Protein 6ZYL (pdb70)

Organism: NCBI:txid1428626

Solvent-accessible surface area: 11464 Å² total; per-residue (Å²): 129,49,38,114,100,0,68,88,29,0,10,2,32,68,14,117,13,17,78,115,74,77,0,127,96,0,30,48,51,0,65,76,9,43,155,36,2,80,91,111,21,64,50,8,36,180,42,13,35,76,8,0,0,0,3,0,0,40,4,0,14,108,2,0,31,40,83,35,0,10,80,14,0,23,64,15,18,24,103,54,0,0,0,3,2,0,24,10,74,58,25,78,39,155,22,72,68,56,67,26,24,44,4,20,7,47,82,20,10,10,82,15,16,72,106,44,0,0,15,0,5,0,0,2,19,72,5,56,135,32,11,2,8,8,58,0,9,135,23,25,11,120,157,9,44,46,98,58,98,60,134,104,2,68,80,150,35,92,92,102,56,22,30,49,0,77,6,73,16,0,33,0,0,1,1,4,1,0,0,0,14,0,9,13,43,2,117,40,103,82,16,5,23,0,0,1,0,1,0,0,6,24,179,1,42,25,82,62,54,108,3,1,0,5,58,23,72,40,130,70,30,43,67,4,82,92,24,147,118,14,158,58,76,60,44,108,49,7,23,79,42,3,90,55,1,6,71,44,3,30,134,7,36,93,106,25,39,125,117,211

Radius of gyration: 17.19 Å; Cα contacts (8 Å, |Δi|>4): 603; chains: 1; bounding box: 42×40×43 Å

Structure (mmCIF, N/CA/C/O backbone):
data_6ZYL
#
_entry.id   6ZYL
#
_cell.length_a   80.517
_cell.length_b   80.517
_cell.length_c   130.144
_cell.angle_alpha   90.00
_cell.angle_beta   90.00
_cell.angle_gamma   90.00
#
_symmetry.space_group_name_H-M   'P 41 21 2'
#
loop_
_entity.id
_entity.type
_entity.pdbx_description
1 polymer 'Uncharacterized protein'
2 non-polymer 'L(+)-TARTARIC ACID'
3 water water
#
loop_
_atom_site.group_PDB
_atom_site.id
_atom_site.type_symbol
_atom_site.label_atom_id
_atom_site.label_alt_id
_atom_site.label_comp_id
_atom_site.label_asym_id
_atom_site.label_entity_id
_atom_site.label_seq_id
_atom_site.pdbx_PDB_ins_code
_atom_site.Cartn_x
_atom_site.Cartn_y
_atom_site.Cartn_z
_atom_site.occupancy
_atom_site.B_iso_or_equiv
_atom_site.auth_seq_id
_atom_site.auth_comp_id
_atom_site.auth_asym_id
_atom_site.auth_atom_id
_atom_site.pdbx_PDB_model_num
ATOM 1 N N . ASP A 1 27 ? 25.540 39.407 0.737 1.00 54.00 7 ASP A N 1
ATOM 2 C CA . ASP A 1 27 ? 24.156 39.620 0.327 1.00 61.21 7 ASP A CA 1
ATOM 3 C C . ASP A 1 27 ? 23.214 39.460 1.520 1.00 44.64 7 ASP A C 1
ATOM 4 O O . ASP A 1 27 ? 22.057 39.871 1.468 1.00 42.33 7 ASP A O 1
ATOM 9 N N . LEU A 1 28 ? 23.717 38.861 2.601 1.00 42.10 8 LEU A N 1
ATOM 10 C CA . LEU A 1 28 ? 22.922 38.759 3.820 1.00 42.05 8 LEU A CA 1
ATOM 11 C C . LEU A 1 28 ? 22.531 40.142 4.327 1.00 37.79 8 LEU A C 1
ATOM 12 O O . LEU A 1 28 ? 21.363 40.395 4.647 1.00 34.14 8 LEU A O 1
ATOM 17 N N . ALA A 1 29 ? 23.501 41.056 4.403 1.00 35.95 9 ALA A N 1
ATOM 18 C CA . ALA A 1 29 ? 23.198 42.418 4.830 1.00 34.67 9 ALA A CA 1
ATOM 19 C C . ALA A 1 29 ? 22.243 43.098 3.857 1.00 32.48 9 ALA A C 1
ATOM 20 O O . ALA A 1 29 ? 21.354 43.852 4.272 1.00 31.67 9 ALA A O 1
ATOM 22 N N . GLU A 1 30 ? 22.406 42.841 2.557 1.00 36.99 10 GLU A N 1
ATOM 23 C CA . GLU A 1 30 ? 21.534 43.465 1.566 1.00 39.65 10 GLU A CA 1
ATOM 24 C C . GLU A 1 30 ? 20.094 42.997 1.736 1.00 33.35 10 GLU A C 1
ATOM 25 O O . GLU A 1 30 ? 19.156 43.803 1.691 1.00 29.88 10 GLU A O 1
ATOM 31 N N . ARG A 1 31 ? 19.897 41.691 1.926 1.00 35.92 11 ARG A N 1
ATOM 32 C CA . ARG A 1 31 ? 18.552 41.176 2.161 1.00 31.23 11 ARG A CA 1
ATOM 33 C C . ARG A 1 31 ? 17.967 41.756 3.443 1.00 30.34 11 ARG A C 1
ATOM 34 O O . ARG A 1 31 ? 16.806 42.181 3.477 1.00 32.85 11 ARG A O 1
ATOM 42 N N . PHE A 1 32 ? 18.767 41.783 4.512 1.00 31.17 12 PHE A N 1
ATOM 43 C CA . PHE A 1 32 ? 18.294 42.308 5.789 1.00 29.52 12 PHE A CA 1
ATOM 44 C C . PHE A 1 32 ? 17.840 43.756 5.652 1.00 28.34 12 PHE A C 1
ATOM 45 O O . PHE A 1 32 ? 16.769 44.133 6.140 1.00 28.34 12 PHE A O 1
ATOM 53 N N . ARG A 1 33 ? 18.642 44.585 4.980 1.00 30.99 13 ARG A N 1
ATOM 54 C CA . ARG A 1 33 ? 18.305 46.001 4.878 1.00 32.18 13 ARG A CA 1
ATOM 55 C C . ARG A 1 33 ? 17.132 46.236 3.934 1.00 31.72 13 ARG A C 1
ATOM 56 O O . ARG A 1 33 ? 16.340 47.160 4.151 1.00 32.43 13 ARG A O 1
ATOM 64 N N . THR A 1 34 ? 16.996 45.413 2.893 1.00 32.57 14 THR A N 1
ATOM 65 C CA . THR A 1 34 ? 15.875 45.570 1.972 1.00 33.52 14 THR A CA 1
ATOM 66 C C . THR A 1 34 ? 14.578 45.078 2.601 1.00 32.24 14 THR A C 1
ATOM 67 O O . THR A 1 34 ? 13.586 45.814 2.666 1.00 31.65 14 THR A O 1
ATOM 71 N N . ASP A 1 35 ? 14.570 43.833 3.077 1.00 31.41 15 ASP A N 1
ATOM 72 C CA . ASP A 1 35 ? 13.349 43.236 3.601 1.00 28.04 15 ASP A CA 1
ATOM 73 C C . ASP A 1 35 ? 13.087 43.598 5.055 1.00 26.45 15 ASP A C 1
ATOM 74 O O . ASP A 1 35 ? 11.930 43.555 5.490 1.00 25.69 15 ASP A O 1
ATOM 79 N N . GLY A 1 36 ? 14.121 43.961 5.808 1.00 26.19 16 GLY A N 1
ATOM 80 C CA . GLY A 1 36 ? 13.991 44.129 7.238 1.00 25.45 16 GLY A CA 1
ATOM 81 C C . GLY A 1 36 ? 14.146 42.851 8.027 1.00 26.18 16 GLY A C 1
ATOM 82 O O . GLY A 1 36 ? 13.978 42.872 9.253 1.00 21.03 16 GLY A O 1
ATOM 83 N N . PHE A 1 37 ? 14.451 41.743 7.360 1.00 23.95 17 PHE A N 1
ATOM 84 C CA . PHE A 1 37 ? 14.675 40.459 8.005 1.00 24.59 17 PHE A CA 1
ATOM 85 C C . PHE A 1 37 ? 15.532 39.625 7.067 1.00 25.44 17 PHE A C 1
ATOM 86 O O . PHE A 1 37 ? 15.736 39.976 5.903 1.00 25.68 17 PHE A O 1
ATOM 94 N N . VAL A 1 38 ? 16.021 38.503 7.583 1.00 23.67 18 VAL A N 1
ATOM 95 C CA . VAL A 1 38 ? 16.771 37.552 6.772 1.00 25.53 18 VAL A CA 1
ATOM 96 C C . VAL A 1 38 ? 16.700 36.196 7.469 1.00 29.13 18 VAL A C 1
ATOM 97 O O . VAL A 1 38 ? 17.022 36.079 8.657 1.00 24.11 18 VAL A O 1
ATOM 101 N N . PHE A 1 39 ? 16.231 35.175 6.755 1.00 23.85 19 PHE A N 1
ATOM 102 C CA . PHE A 1 39 ? 16.072 33.842 7.322 1.00 26.03 19 PHE A CA 1
ATOM 103 C C . PHE A 1 39 ? 15.890 32.850 6.182 1.00 26.52 19 PHE A C 1
ATOM 104 O O . PHE A 1 39 ? 15.450 33.228 5.090 1.00 24.99 19 PHE A O 1
ATOM 112 N N . PRO A 1 40 ? 16.233 31.571 6.399 1.00 25.95 20 PRO A N 1
ATOM 113 C CA . PRO A 1 40 ? 16.905 31.084 7.614 1.00 25.45 20 PRO A CA 1
ATOM 114 C C . PRO A 1 40 ? 18.395 31.406 7.578 1.00 24.37 20 PRO A C 1
ATOM 115 O O . PRO A 1 40 ? 18.951 31.510 6.492 1.00 26.54 20 PRO A O 1
ATOM 119 N N . VAL A 1 41 ? 19.028 31.603 8.732 1.00 26.09 21 VAL A N 1
ATOM 120 C CA . VAL A 1 41 ? 20.483 31.567 8.825 1.00 29.77 21 VAL A CA 1
ATOM 121 C C . VAL A 1 41 ? 20.836 30.425 9.772 1.00 28.17 21 VAL A C 1
ATOM 122 O O . VAL A 1 41 ? 20.183 30.234 10.805 1.00 26.17 21 VAL A O 1
ATOM 126 N N . ASN A 1 42 ? 21.839 29.639 9.397 1.00 27.70 22 ASN A N 1
ATOM 127 C CA . ASN A 1 42 ? 22.183 28.463 10.180 1.00 28.99 22 ASN A CA 1
ATOM 128 C C . ASN A 1 42 ? 22.844 28.873 11.489 1.00 27.04 22 ASN A C 1
ATOM 129 O O . ASN A 1 42 ? 23.633 29.821 11.538 1.00 29.61 22 ASN A O 1
ATOM 134 N N . ALA A 1 43 ? 22.496 28.162 12.559 1.00 25.50 23 ALA A N 1
ATOM 135 C CA . ALA A 1 43 ? 23.067 28.417 13.875 1.00 27.11 23 ALA A CA 1
ATOM 136 C C . ALA A 1 43 ? 23.327 27.096 14.588 1.00 26.10 23 ALA A C 1
ATOM 137 O O . ALA A 1 43 ? 24.465 26.618 14.635 1.00 30.16 23 ALA A O 1
ATOM 139 N N . LEU A 1 44 ? 22.277 26.494 15.133 1.00 27.02 24 LEU A N 1
ATOM 140 C CA . LEU A 1 44 ? 22.383 25.228 15.838 1.00 23.62 24 LEU A CA 1
ATOM 141 C C . LEU A 1 44 ? 21.968 24.077 14.930 1.00 25.16 24 LEU A C 1
ATOM 142 O O . LEU A 1 44 ? 21.117 24.229 14.050 1.00 23.47 24 LEU A O 1
ATOM 147 N N . THR A 1 45 ? 22.590 22.921 15.148 1.00 25.34 25 THR A N 1
ATOM 148 C CA . THR A 1 45 ? 22.131 21.698 14.511 1.00 25.56 25 THR A CA 1
ATOM 149 C C . THR A 1 45 ? 20.814 21.253 15.144 1.00 24.82 25 THR A C 1
ATOM 150 O O . THR A 1 45 ? 20.404 21.744 16.200 1.00 23.18 25 THR A O 1
ATOM 154 N N . HIS A 1 46 ? 20.142 20.305 14.487 1.00 22.92 26 HIS A N 1
ATOM 155 C CA . HIS A 1 46 ? 18.931 19.739 15.074 1.00 26.44 26 HIS A CA 1
ATOM 156 C C . HIS A 1 46 ? 19.218 19.161 16.454 1.00 24.43 26 HIS A C 1
ATOM 157 O O . HIS A 1 46 ? 18.420 19.323 17.385 1.00 23.60 26 HIS A O 1
ATOM 164 N N . ALA A 1 47 ? 20.363 18.488 16.605 1.00 23.82 27 ALA A N 1
ATOM 165 C CA . ALA A 1 4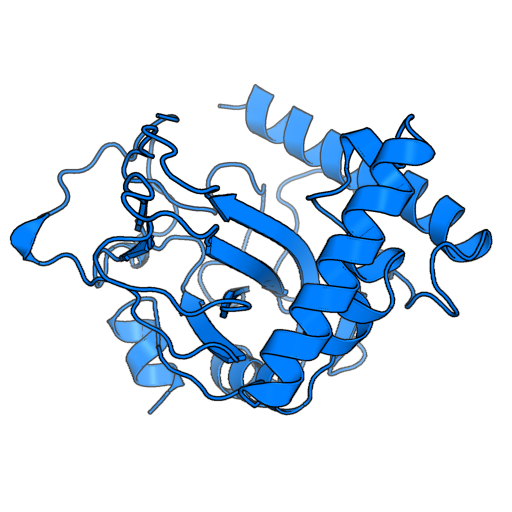7 ? 20.703 17.874 17.884 1.00 26.18 27 ALA A CA 1
ATOM 166 C C . ALA A 1 47 ? 21.006 18.929 18.939 1.00 25.03 27 ALA A C 1
ATOM 167 O O . ALA A 1 47 ? 20.609 18.784 20.100 1.00 22.29 27 ALA A O 1
ATOM 169 N N . GLU A 1 48 ? 21.713 19.995 18.557 1.00 24.70 28 GLU A N 1
ATOM 170 C CA . GLU A 1 48 ? 21.961 21.086 19.493 1.00 25.32 28 GLU A CA 1
ATOM 171 C C . GLU A 1 48 ? 20.660 21.782 19.872 1.00 22.83 28 GLU A C 1
ATOM 172 O O . GLU A 1 48 ? 20.465 22.166 21.032 1.00 25.48 28 GLU A O 1
ATOM 178 N N . ALA A 1 49 ? 19.755 21.948 18.907 1.00 22.83 29 ALA A N 1
ATOM 179 C CA . ALA A 1 49 ? 18.466 22.562 19.206 1.00 22.93 29 ALA A CA 1
ATOM 180 C C . ALA A 1 49 ? 17.680 21.727 20.208 1.00 24.13 29 ALA A C 1
ATOM 181 O O . ALA A 1 49 ? 17.103 22.268 21.158 1.00 20.27 29 ALA A O 1
ATOM 183 N N . GLU A 1 50 ? 17.646 20.405 20.012 1.00 24.27 30 GLU A N 1
ATOM 184 C CA . GLU A 1 50 ? 16.922 19.543 20.939 1.00 24.65 30 GLU A CA 1
ATOM 185 C C . GLU A 1 50 ? 17.576 19.544 22.315 1.00 23.37 30 GLU A C 1
ATOM 186 O O . GLU A 1 50 ? 16.882 19.573 23.338 1.00 24.63 30 GLU A O 1
ATOM 192 N N . GLN A 1 51 ? 18.910 19.507 22.363 1.00 23.52 31 GLN A N 1
ATOM 193 C CA . GLN A 1 51 ? 19.603 19.545 23.647 1.00 27.24 31 GLN A CA 1
ATOM 194 C C . GLN A 1 51 ? 19.357 20.874 24.352 1.00 29.03 31 GLN A C 1
ATOM 195 O O . GLN A 1 51 ? 19.056 20.910 25.551 1.00 26.00 31 GLN A O 1
ATOM 201 N N . ALA A 1 52 ? 19.470 21.981 23.615 1.00 23.82 32 ALA A N 1
ATOM 202 C CA . ALA A 1 52 ? 19.173 23.286 24.195 1.00 23.96 32 ALA A CA 1
ATOM 203 C C . ALA A 1 52 ? 17.738 23.347 24.704 1.00 25.01 32 ALA A C 1
ATOM 204 O O . ALA A 1 52 ? 17.475 23.897 25.780 1.00 25.17 32 ALA A O 1
ATOM 206 N N . LEU A 1 53 ? 16.794 22.789 23.944 1.00 23.52 33 LEU A N 1
ATOM 207 C CA . LEU A 1 53 ? 15.405 22.785 24.390 1.00 24.89 33 LEU A CA 1
ATOM 208 C C . LEU A 1 53 ? 15.252 22.013 25.693 1.00 26.56 33 LEU A C 1
ATOM 209 O O . LEU A 1 53 ? 14.520 22.439 26.594 1.00 23.77 33 LEU A O 1
ATOM 214 N N . ALA A 1 54 ? 15.934 20.871 25.812 1.00 26.81 34 ALA A N 1
ATOM 215 C CA . ALA A 1 54 ? 15.877 20.104 27.052 1.00 27.47 34 ALA A CA 1
ATOM 216 C C . ALA A 1 54 ? 16.442 20.907 28.218 1.00 24.52 34 ALA A C 1
ATOM 217 O O . ALA A 1 54 ? 15.869 20.914 29.314 1.00 26.16 34 ALA A O 1
ATOM 219 N N . GLU A 1 55 ? 17.567 21.589 28.000 1.00 26.04 35 GLU A N 1
ATOM 220 C CA . GLU A 1 55 ? 18.153 22.408 29.056 1.00 28.88 35 GLU A CA 1
ATOM 221 C C . GLU A 1 55 ? 17.259 23.596 29.389 1.00 27.09 35 GLU A C 1
ATOM 222 O O . GLU A 1 55 ? 17.154 23.993 30.555 1.00 25.72 35 GLU A O 1
ATOM 228 N N . CYS A 1 56 ? 16.575 24.138 28.411 1.00 23.31 36 CYS A N 1
ATOM 229 C CA . CYS A 1 56 ? 15.671 25.223 28.652 1.00 24.83 36 CYS A CA 1
ATOM 230 C C . CYS A 1 56 ? 14.508 24.787 29.521 1.00 26.03 36 CYS A C 1
ATOM 231 O O . CYS A 1 56 ? 14.128 25.455 30.400 1.00 25.03 36 CYS A O 1
ATOM 234 N N . GLN A 1 57 ? 13.972 23.633 29.227 1.00 26.76 37 GLN A N 1
ATOM 235 C CA . GLN A 1 57 ? 12.872 23.065 29.978 1.00 32.14 37 GLN A CA 1
ATOM 236 C C . GLN A 1 57 ? 13.287 22.728 31.421 1.00 26.74 37 GLN A C 1
ATOM 237 O O . GLN A 1 57 ? 12.566 22.942 32.321 1.00 28.00 37 GLN A O 1
ATOM 243 N N . THR A 1 58 ? 14.485 22.243 31.586 1.00 26.86 38 THR A N 1
ATOM 244 C CA . THR A 1 58 ? 15.029 21.983 32.880 1.00 31.00 38 THR A CA 1
ATOM 245 C C . THR A 1 58 ? 15.151 23.303 33.660 1.00 31.06 38 THR A C 1
ATOM 246 O O . THR A 1 58 ? 14.801 23.375 34.772 1.00 29.00 38 THR A O 1
ATOM 250 N N . TYR A 1 59 ? 15.610 24.342 33.010 1.00 27.77 39 TYR A N 1
ATOM 251 C CA . TYR A 1 59 ? 15.742 25.635 33.610 1.00 27.63 39 TYR A CA 1
ATOM 252 C C . TYR A 1 59 ? 14.387 26.218 34.044 1.00 28.68 39 TYR A C 1
ATOM 253 O O . TYR A 1 59 ? 14.279 26.725 35.095 1.00 26.51 39 TYR A O 1
ATOM 262 N N . LEU A 1 60 ? 13.377 26.078 33.214 1.00 25.30 40 LEU A N 1
ATOM 263 C CA . LEU A 1 60 ? 12.082 26.595 33.508 1.00 26.93 40 LEU A CA 1
ATOM 264 C C . LEU A 1 60 ? 11.489 25.918 34.738 1.00 30.02 40 LEU A C 1
ATOM 265 O O . LEU A 1 60 ? 10.912 26.554 35.536 1.00 27.41 40 LEU A O 1
ATOM 270 N N . ARG A 1 61 ? 11.654 24.615 34.844 1.00 28.26 41 ARG A N 1
ATOM 271 C CA . ARG A 1 61 ? 11.171 23.881 35.991 1.00 33.15 41 ARG A CA 1
ATOM 272 C C . ARG A 1 61 ? 11.896 24.323 37.262 1.00 30.57 41 ARG A C 1
ATOM 273 O O . ARG A 1 61 ? 11.296 24.524 38.242 1.00 35.73 41 ARG A O 1
ATOM 281 N N . ALA A 1 62 ? 13.186 24.494 37.185 1.00 30.02 42 ALA A N 1
ATOM 282 C CA . ALA A 1 62 ? 13.965 24.888 38.312 1.00 33.39 42 ALA A CA 1
ATOM 283 C C . ALA A 1 62 ? 13.605 26.259 38.853 1.00 36.35 42 ALA A C 1
ATOM 284 O O . ALA A 1 62 ? 13.389 26.388 40.007 1.00 34.66 42 ALA A O 1
ATOM 286 N N . VAL A 1 63 ? 13.474 27.255 38.001 1.00 30.22 43 VAL A N 1
ATOM 287 C CA . VAL A 1 63 ? 13.120 28.587 38.482 1.00 34.58 43 VAL A CA 1
ATOM 288 C C . VAL A 1 63 ? 11.679 28.614 38.969 1.00 34.18 43 VAL A C 1
ATOM 289 O O . VAL A 1 63 ? 11.352 29.333 39.921 1.00 31.57 43 VAL A O 1
ATOM 293 N N . SER A 1 64 ? 10.793 27.845 38.333 1.00 30.10 44 SER A N 1
ATOM 294 C CA . SER A 1 64 ? 9.420 27.761 38.819 1.00 34.23 44 SER A CA 1
ATOM 295 C C . SER A 1 64 ? 9.378 27.197 40.233 1.00 38.50 44 SER A C 1
ATOM 296 O O . SER A 1 64 ? 8.572 27.636 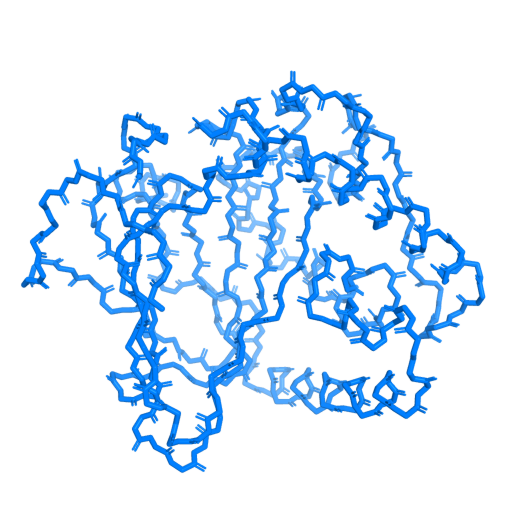41.063 1.00 35.91 44 SER A O 1
ATOM 299 N N . ALA A 1 65 ? 10.245 26.225 40.528 1.00 36.07 45 ALA A N 1
ATOM 300 C CA . ALA A 1 65 ? 10.283 25.647 41.866 1.00 38.82 45 ALA A CA 1
ATOM 301 C C . ALA A 1 65 ? 10.890 26.611 42.876 1.00 40.25 45 ALA A C 1
ATOM 302 O O . ALA A 1 65 ? 10.470 26.635 44.039 1.00 39.06 45 ALA A O 1
ATOM 304 N N . VAL A 1 66 ? 11.876 27.406 42.459 1.00 39.10 46 VAL A N 1
ATOM 305 C CA . VAL A 1 66 ? 12.464 28.389 43.363 1.00 36.37 46 VAL A CA 1
ATOM 306 C C . VAL A 1 66 ? 11.477 29.516 43.636 1.00 39.15 46 VAL A C 1
ATOM 307 O O . VAL A 1 66 ? 11.416 30.052 44.749 1.00 38.94 46 VAL A O 1
ATOM 311 N N . GLY A 1 67 ? 10.691 29.894 42.631 1.00 33.26 47 GLY A N 1
ATOM 312 C CA . GLY A 1 67 ? 9.761 30.987 42.796 1.00 30.04 47 GLY A CA 1
ATOM 313 C C . GLY A 1 67 ? 10.481 32.323 42.905 1.00 32.07 47 GLY A C 1
ATOM 314 O O . GLY A 1 67 ? 11.659 32.468 42.566 1.00 28.30 47 GLY A O 1
ATOM 315 N N . GLY A 1 68 ? 9.738 33.316 43.383 1.00 32.69 48 GLY A N 1
ATOM 316 C CA . GLY A 1 68 ? 10.336 34.617 43.621 1.00 31.82 48 GLY A CA 1
ATOM 317 C C . GLY A 1 68 ? 10.644 35.352 42.331 1.00 30.59 48 GLY A C 1
ATOM 318 O O . GLY A 1 68 ? 9.875 35.322 41.363 1.00 27.73 48 GLY A O 1
ATOM 319 N N . ALA A 1 69 ? 11.793 36.031 42.321 1.00 30.73 49 ALA A N 1
ATOM 320 C CA . ALA A 1 69 ? 12.140 36.917 41.215 1.00 27.51 49 ALA A CA 1
ATOM 321 C C . ALA A 1 69 ? 12.584 36.145 39.978 1.00 23.62 49 ALA A C 1
ATOM 322 O O . ALA A 1 69 ? 12.296 36.562 38.850 1.00 24.88 49 ALA A O 1
ATOM 324 N N . LEU A 1 70 ? 13.296 35.032 40.167 1.00 25.59 50 LEU A N 1
ATOM 325 C CA . LEU A 1 70 ? 13.707 34.218 39.028 1.00 27.76 50 LEU A CA 1
ATOM 326 C C . LEU A 1 70 ? 12.495 33.676 38.284 1.00 25.99 50 LEU A C 1
ATOM 327 O O . LEU A 1 70 ? 12.437 33.719 37.049 1.00 24.38 50 LEU A O 1
ATOM 332 N N . ALA A 1 71 ? 11.513 33.155 39.026 1.00 27.60 51 ALA A N 1
ATOM 333 C CA . ALA A 1 71 ? 10.298 32.650 38.397 1.00 28.34 51 ALA A CA 1
ATOM 334 C C . ALA A 1 71 ? 9.561 33.762 37.665 1.00 28.49 51 ALA A C 1
ATOM 335 O O . ALA A 1 71 ? 9.063 33.562 36.552 1.00 26.78 51 ALA A O 1
ATOM 337 N N . ARG A 1 72 ? 9.486 34.946 38.274 1.00 28.13 52 ARG A N 1
ATOM 338 C CA . ARG A 1 72 ? 8.764 36.049 37.649 1.00 28.17 52 ARG A CA 1
ATOM 339 C C . ARG A 1 72 ? 9.440 36.494 36.358 1.00 24.35 52 ARG A C 1
ATOM 340 O O . ARG A 1 72 ? 8.763 36.865 35.392 1.00 21.28 52 ARG A O 1
ATOM 348 N N . TYR A 1 73 ? 10.770 36.460 36.318 1.00 23.82 53 TYR A N 1
ATOM 349 C CA . TYR A 1 73 ? 11.545 36.893 35.161 1.00 23.05 53 TYR A CA 1
ATOM 350 C C . TYR A 1 73 ? 12.222 35.709 34.479 1.00 23.10 53 TYR A C 1
ATOM 351 O O . TYR A 1 73 ? 13.337 35.812 33.963 1.00 23.18 53 TYR A O 1
ATOM 360 N N . ALA A 1 74 ? 11.531 34.569 34.455 1.00 24.79 54 ALA A N 1
ATOM 361 C CA . ALA A 1 74 ? 12.103 33.369 33.860 1.00 24.04 54 ALA A CA 1
ATOM 362 C C . ALA A 1 74 ? 12.300 33.517 32.357 1.00 22.21 54 ALA A C 1
ATOM 363 O O . ALA A 1 74 ? 13.260 32.967 31.806 1.00 25.29 54 ALA A O 1
ATOM 365 N N . ALA A 1 75 ? 11.424 34.258 31.681 1.00 22.76 55 ALA A N 1
ATOM 366 C CA . ALA A 1 75 ? 11.403 34.309 30.226 1.00 25.41 55 ALA A CA 1
ATOM 367 C C . ALA A 1 75 ? 11.986 35.593 29.654 1.00 24.47 55 ALA A C 1
ATOM 368 O O . ALA A 1 75 ? 12.045 35.737 28.428 1.00 23.96 55 ALA A O 1
ATOM 370 N N . PHE A 1 76 ? 12.409 36.526 30.498 1.00 21.33 56 PHE A N 1
ATOM 371 C CA . PHE A 1 76 ? 12.926 37.810 30.040 1.00 23.93 56 PHE A CA 1
ATOM 372 C C . PHE A 1 76 ? 13.446 38.591 31.245 1.00 21.24 56 PHE A C 1
ATOM 373 O O . PHE A 1 76 ? 13.024 38.318 32.369 1.00 23.75 56 PHE A O 1
ATOM 381 N N . PRO A 1 77 ? 14.349 39.567 31.071 1.00 20.85 57 PRO A N 1
ATOM 382 C CA . PRO A 1 77 ? 15.029 39.937 29.829 1.00 19.85 57 PRO A CA 1
ATOM 383 C C . PRO A 1 77 ? 16.512 39.595 29.828 1.00 18.52 57 PRO A C 1
ATOM 384 O O . PRO A 1 77 ? 17.247 40.064 28.953 1.00 19.72 57 PRO A O 1
ATOM 388 N N . LYS A 1 78 ? 16.949 38.796 30.798 1.00 18.47 58 LYS A N 1
ATOM 389 C CA . LYS A 1 78 ? 18.371 38.532 30.993 1.00 23.64 58 LYS A CA 1
ATOM 390 C C . LYS A 1 78 ? 18.614 37.057 31.301 1.00 22.02 58 LYS A C 1
ATOM 391 O O . LYS A 1 78 ? 19.375 36.702 32.202 1.00 19.52 58 LYS A O 1
ATOM 397 N N . ILE A 1 79 ? 17.972 36.173 30.538 1.00 22.41 59 ILE A N 1
ATOM 398 C CA . ILE A 1 79 ? 18.158 34.742 30.764 1.00 21.20 59 ILE A CA 1
ATOM 399 C C . ILE A 1 79 ? 19.635 34.381 30.670 1.00 20.71 59 ILE A C 1
ATOM 400 O O . ILE A 1 79 ? 20.148 33.578 31.459 1.00 21.87 59 ILE A O 1
ATOM 405 N N . HIS A 1 80 ? 20.344 34.983 29.714 1.00 21.56 60 HIS A N 1
ATOM 406 C CA . HIS A 1 80 ? 21.736 34.645 29.455 1.00 21.70 60 HIS A CA 1
ATOM 407 C C . HIS A 1 80 ? 22.668 34.988 30.608 1.00 23.39 60 HIS A C 1
ATOM 408 O O . HIS A 1 80 ? 23.827 34.562 30.586 1.00 25.01 60 HIS A O 1
ATOM 415 N N . LEU A 1 81 ? 22.210 35.747 31.599 1.00 22.60 61 LEU A N 1
ATOM 416 C CA . LEU A 1 81 ? 23.059 36.091 32.731 1.00 22.76 61 LEU A CA 1
ATOM 417 C C . LEU A 1 81 ? 23.008 35.054 33.849 1.00 22.46 61 LEU A C 1
ATOM 418 O O . LEU A 1 81 ? 23.863 35.099 34.743 1.00 26.03 61 LEU A O 1
ATOM 423 N N . VAL A 1 82 ? 22.056 34.131 33.817 1.00 22.79 62 VAL A N 1
ATOM 424 C CA . VAL A 1 82 ? 21.935 33.120 34.873 1.00 23.99 62 VAL A CA 1
ATOM 425 C C . VAL A 1 82 ? 21.917 31.695 34.350 1.00 27.01 62 VAL A C 1
ATOM 426 O O . VAL A 1 82 ? 22.204 30.762 35.126 1.00 29.27 62 VAL A O 1
ATOM 430 N N . ALA A 1 83 ? 21.587 31.447 33.086 1.00 23.98 63 ALA A N 1
ATOM 431 C CA . ALA A 1 83 ? 21.396 30.097 32.571 1.00 25.84 63 ALA A CA 1
ATOM 432 C C . ALA A 1 83 ? 22.486 29.765 31.561 1.00 24.05 63 ALA A C 1
ATOM 433 O O . ALA A 1 83 ? 22.684 30.500 30.587 1.00 24.13 63 ALA A O 1
ATOM 435 N N . SER A 1 84 ? 23.174 28.645 31.788 1.00 26.38 64 SER A N 1
ATOM 436 C CA . SER A 1 84 ? 24.290 28.275 30.925 1.00 28.13 64 SER A CA 1
ATOM 437 C C . SER A 1 84 ? 23.832 28.020 29.493 1.00 23.56 64 SER A C 1
ATOM 438 O O . SER A 1 84 ? 24.547 28.347 28.539 1.00 23.60 64 SER A O 1
ATOM 441 N N . TRP A 1 85 ? 22.645 27.431 29.319 1.00 23.11 65 TRP A N 1
ATOM 442 C CA . TRP A 1 85 ? 22.171 27.143 27.968 1.00 24.10 65 TRP A CA 1
ATOM 443 C C . TRP A 1 85 ? 21.941 28.429 27.183 1.00 22.20 65 TRP A C 1
ATOM 444 O O . TRP A 1 85 ? 22.250 28.499 25.988 1.00 23.60 65 TRP A O 1
ATOM 455 N N . ALA A 1 86 ? 21.405 29.462 27.840 1.00 21.89 66 ALA A N 1
ATOM 456 C CA . ALA A 1 86 ? 21.211 30.742 27.169 1.00 21.25 66 ALA A CA 1
ATOM 457 C C . ALA A 1 86 ? 22.543 31.444 26.938 1.00 22.05 66 ALA A C 1
ATOM 458 O O . ALA A 1 86 ? 22.772 32.021 25.869 1.00 23.06 66 ALA A O 1
ATOM 460 N N . ASP A 1 87 ? 23.433 31.408 27.932 1.00 22.37 67 ASP A N 1
ATOM 461 C CA . ASP A 1 87 ? 24.765 31.973 27.749 1.00 23.08 67 ASP A CA 1
ATOM 462 C C . ASP A 1 87 ? 25.459 31.352 26.544 1.00 25.30 67 ASP A C 1
ATOM 463 O O . ASP A 1 87 ? 26.126 32.051 25.772 1.00 24.00 67 ASP A O 1
ATOM 468 N N . ARG A 1 88 ? 25.305 30.039 26.361 1.00 25.18 68 ARG A N 1
ATOM 469 C CA . ARG A 1 88 ? 25.991 29.358 25.268 1.00 26.24 68 ARG A CA 1
ATOM 470 C C . ARG A 1 88 ? 25.473 29.821 23.912 1.00 23.17 68 ARG A C 1
ATOM 471 O O . ARG A 1 88 ? 26.260 30.036 22.983 1.00 23.47 68 ARG A O 1
ATOM 479 N N . ILE A 1 89 ? 24.157 29.994 23.778 1.00 23.09 69 ILE A N 1
ATOM 480 C CA . ILE A 1 89 ? 23.588 30.319 22.473 1.00 23.43 69 ILE A CA 1
ATOM 481 C C . ILE A 1 89 ? 23.978 31.731 22.052 1.00 21.49 69 ILE A C 1
ATOM 482 O O . ILE A 1 89 ? 24.377 31.963 20.906 1.00 21.69 69 ILE A O 1
ATOM 487 N N . VAL A 1 90 ? 23.866 32.700 22.966 1.00 21.38 70 VAL A N 1
ATOM 488 C CA . VAL A 1 90 ? 24.146 34.079 22.579 1.00 22.43 70 VAL A CA 1
ATOM 489 C C . VAL A 1 90 ? 25.617 34.278 22.235 1.00 21.21 70 VAL A C 1
ATOM 490 O O . VAL A 1 90 ? 25.974 35.285 21.611 1.00 22.94 70 VAL A O 1
ATOM 494 N N . HIS A 1 91 ? 26.486 33.349 22.626 1.00 23.06 71 HIS A N 1
ATOM 495 C CA . HIS A 1 91 ? 27.897 33.400 22.265 1.00 25.48 71 HIS A CA 1
ATOM 496 C C . HIS A 1 91 ? 28.246 32.466 21.112 1.00 28.08 71 HIS A C 1
ATOM 497 O O . HIS A 1 91 ? 29.424 32.351 20.762 1.00 27.20 71 HIS A O 1
ATOM 504 N N . HIS A 1 92 ? 27.259 31.811 20.513 1.00 24.87 72 HIS A N 1
ATOM 505 C CA . HIS A 1 92 ? 27.533 30.848 19.457 1.00 27.48 72 HIS A CA 1
ATOM 506 C C . HIS A 1 92 ? 28.202 31.541 18.274 1.00 27.75 72 HIS A C 1
ATOM 507 O O . HIS A 1 92 ? 27.684 32.553 17.781 1.00 25.01 72 HIS A O 1
ATOM 514 N N . PRO A 1 93 ? 29.333 31.027 17.782 1.00 30.85 73 PRO A N 1
ATOM 515 C CA . PRO A 1 93 ? 30.052 31.745 16.714 1.00 29.49 73 PRO A CA 1
ATOM 516 C C . PRO A 1 93 ? 29.244 31.932 15.444 1.00 25.20 73 PRO A C 1
ATOM 517 O O . PRO A 1 93 ? 29.405 32.956 14.767 1.00 27.14 73 PRO A O 1
ATOM 521 N N . ALA A 1 94 ? 28.388 30.972 15.084 1.00 26.68 74 ALA A N 1
ATOM 522 C CA . ALA A 1 94 ? 27.588 31.126 13.873 1.00 27.91 74 ALA A CA 1
ATOM 523 C C . ALA A 1 94 ? 26.655 32.325 13.985 1.00 25.52 74 ALA A C 1
ATOM 524 O O . ALA A 1 94 ? 26.483 33.084 13.024 1.00 24.55 74 ALA A O 1
ATOM 526 N N . ILE A 1 95 ? 26.045 32.514 15.157 1.00 25.06 75 ILE A N 1
ATOM 527 C CA . ILE A 1 95 ? 25.156 33.655 15.349 1.00 22.35 75 ILE A CA 1
ATOM 528 C C . ILE A 1 95 ? 25.959 34.950 15.368 1.00 21.94 75 ILE A C 1
ATOM 529 O O . ILE A 1 95 ? 25.601 35.932 14.707 1.00 22.48 75 ILE A O 1
ATOM 534 N N . LEU A 1 96 ? 27.065 34.969 16.115 1.00 22.08 76 LEU A N 1
ATOM 535 C CA . LEU A 1 96 ? 27.878 36.179 16.186 1.00 23.78 76 LEU A CA 1
ATOM 536 C C . LEU A 1 96 ? 28.432 36.556 14.815 1.00 25.26 76 LEU A C 1
ATOM 537 O O . LEU A 1 96 ? 28.481 37.741 14.463 1.00 25.17 76 LEU A O 1
ATOM 542 N N . ASP A 1 97 ? 28.855 35.564 14.026 1.00 24.05 77 ASP A N 1
ATOM 543 C CA . ASP A 1 97 ? 29.351 35.857 12.684 1.00 26.59 77 ASP A CA 1
ATOM 544 C C . ASP A 1 97 ? 28.245 36.425 11.804 1.00 25.73 77 ASP A C 1
ATOM 545 O O . ASP A 1 97 ? 28.465 37.387 11.057 1.00 24.35 77 ASP A O 1
ATOM 550 N N . ALA A 1 98 ? 27.049 35.837 11.875 1.00 24.55 78 ALA A N 1
ATOM 551 C CA . ALA A 1 98 ? 25.932 36.345 11.086 1.00 24.63 78 ALA A CA 1
ATOM 552 C C . ALA A 1 98 ? 25.574 37.767 11.491 1.00 24.79 78 ALA A C 1
ATOM 553 O O . ALA A 1 98 ? 25.351 38.627 10.633 1.00 23.90 78 ALA A O 1
ATOM 555 N N . VAL A 1 99 ? 25.518 38.035 12.798 1.00 24.91 79 VAL A N 1
ATOM 556 C CA . VAL A 1 99 ? 25.159 39.371 13.263 1.00 25.27 79 VAL A CA 1
ATOM 557 C C . VAL A 1 99 ? 26.243 40.374 12.891 1.00 24.34 79 VAL A C 1
ATOM 558 O O . VAL A 1 99 ? 25.948 41.509 12.497 1.00 26.26 79 VAL A O 1
ATOM 562 N N . ALA A 1 100 ? 27.512 39.976 13.011 1.00 23.87 80 ALA A N 1
ATOM 563 C CA . ALA A 1 100 ? 28.602 40.880 12.659 1.00 26.74 80 ALA A CA 1
ATOM 564 C C . ALA A 1 100 ? 28.523 41.289 11.194 1.00 27.60 80 ALA A C 1
ATOM 565 O O . ALA A 1 100 ? 28.813 42.439 10.845 1.00 27.68 80 ALA A O 1
ATOM 567 N N . SER A 1 101 ? 28.130 40.362 10.318 1.00 27.56 81 SER A N 1
ATOM 568 C CA . SER A 1 101 ? 27.990 40.698 8.906 1.00 29.99 81 SER A CA 1
ATOM 569 C C . SER A 1 101 ? 26.883 41.715 8.667 1.00 30.06 81 SER A C 1
ATOM 570 O O . SER A 1 101 ? 26.862 42.357 7.611 1.00 30.10 81 SER A O 1
ATOM 573 N N . LEU A 1 102 ? 25.973 41.886 9.623 1.00 28.58 82 LEU A N 1
ATOM 574 C CA . LEU A 1 102 ? 24.906 42.871 9.513 1.00 27.31 82 LEU A CA 1
ATOM 575 C C . LEU A 1 102 ? 25.221 44.173 10.235 1.00 28.05 82 LEU A C 1
ATOM 576 O O . LEU A 1 102 ? 24.892 45.251 9.729 1.00 27.98 82 LEU A O 1
ATOM 581 N N . LEU A 1 103 ? 25.848 44.097 11.410 1.00 27.76 83 LEU A N 1
ATOM 582 C CA . LEU A 1 103 ? 2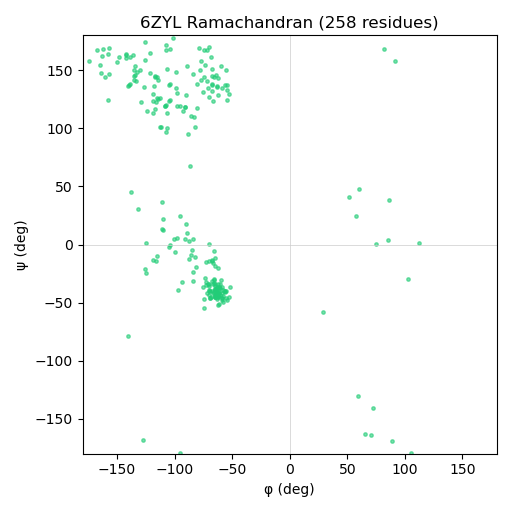5.996 45.252 12.281 1.00 29.21 83 LEU A CA 1
ATOM 583 C C . LEU A 1 103 ? 27.434 45.704 12.491 1.00 26.72 83 LEU A C 1
ATOM 584 O O . LEU A 1 103 ? 27.642 46.776 13.072 1.00 27.78 83 LEU A O 1
ATOM 589 N N . GLY A 1 104 ? 28.422 44.932 12.054 1.00 27.91 84 GLY A N 1
ATOM 590 C CA . GLY A 1 104 ? 29.804 45.282 12.274 1.00 27.15 84 GLY A CA 1
ATOM 591 C C . GLY A 1 104 ? 30.442 44.431 13.352 1.00 30.21 84 GLY A C 1
ATOM 592 O O . GLY A 1 104 ? 29.810 43.546 13.936 1.00 28.94 84 GLY A O 1
ATOM 593 N N . PRO A 1 105 ? 31.719 44.694 13.644 1.00 28.96 85 PRO A N 1
ATOM 594 C CA . PRO A 1 105 ? 32.472 43.825 14.559 1.00 29.31 85 PRO A CA 1
ATOM 595 C C . PRO A 1 105 ? 32.315 44.119 16.043 1.00 29.29 85 PRO A C 1
ATOM 596 O O . PRO A 1 105 ? 32.857 43.353 16.854 1.00 30.61 85 PRO A O 1
ATOM 600 N N . ASP A 1 106 ? 31.603 45.176 16.426 1.00 28.77 86 ASP A N 1
ATOM 601 C CA . ASP A 1 106 ? 31.402 45.530 17.828 1.00 28.34 86 ASP A CA 1
ATOM 602 C C . ASP A 1 106 ? 29.964 45.199 18.203 1.00 25.26 86 ASP A C 1
ATOM 603 O O . ASP A 1 106 ? 29.025 45.840 17.716 1.00 22.29 86 ASP A O 1
ATOM 608 N N . LEU A 1 107 ? 29.794 44.213 19.083 1.00 24.18 87 LEU A N 1
ATOM 609 C CA . LEU A 1 107 ? 28.471 43.690 19.386 1.00 25.03 87 LEU A CA 1
ATOM 610 C C . LEU A 1 107 ? 28.279 43.504 20.882 1.00 23.51 87 LEU A C 1
ATOM 611 O O . LEU A 1 107 ? 29.213 43.141 21.601 1.00 23.11 87 LEU A O 1
ATOM 616 N N . LEU A 1 108 ? 27.049 43.743 21.335 1.00 22.61 88 LEU A N 1
ATOM 617 C CA . LEU A 1 108 ? 26.640 43.473 22.702 1.00 24.00 88 LEU A CA 1
ATOM 618 C C . LEU A 1 108 ? 25.281 42.790 22.678 1.00 21.32 88 LEU A C 1
ATOM 619 O O . LEU A 1 108 ? 24.476 43.013 21.771 1.00 21.01 88 LEU A O 1
ATOM 624 N N . VAL A 1 109 ? 25.037 41.952 23.680 1.00 19.04 89 VAL A N 1
ATOM 625 C CA . VAL A 1 109 ? 23.723 41.358 23.896 1.00 22.00 89 VAL A CA 1
ATOM 626 C C . VAL A 1 109 ? 22.947 42.269 24.839 1.00 21.23 89 VAL A C 1
ATOM 627 O O . VAL A 1 109 ? 23.354 42.481 25.987 1.00 20.92 89 VAL A O 1
ATOM 631 N N . TRP A 1 110 ? 21.831 42.810 24.357 1.00 20.99 90 TRP A N 1
ATOM 632 C CA . TRP A 1 110 ? 21.034 43.749 25.135 1.00 21.93 90 TRP A CA 1
ATOM 633 C C . TRP A 1 110 ? 19.915 43.072 25.912 1.00 21.11 90 TRP A C 1
ATOM 634 O O . TRP A 1 110 ? 19.567 43.534 27.004 1.00 20.08 90 TRP A O 1
ATOM 645 N N . SER A 1 111 ? 19.347 41.989 25.384 1.00 20.11 91 SER A N 1
ATOM 646 C CA . SER A 1 111 ? 18.315 41.254 26.102 1.00 21.65 91 SER A CA 1
ATOM 647 C C . SER A 1 111 ? 18.157 39.873 25.483 1.00 21.37 91 SER A C 1
ATOM 648 O O . SER A 1 111 ? 18.599 39.621 24.360 1.00 19.96 91 SER A O 1
ATOM 651 N N . THR A 1 112 ? 17.525 38.978 26.241 1.00 20.28 92 THR A N 1
ATOM 652 C CA . THR A 1 112 ? 17.085 37.687 25.731 1.00 21.20 92 THR A CA 1
ATOM 653 C C . THR A 1 112 ? 15.643 37.458 26.157 1.00 24.23 92 THR A C 1
ATOM 654 O O . THR A 1 112 ? 15.209 37.923 27.216 1.00 22.53 92 THR A O 1
ATOM 658 N N . ASN A 1 113 ? 14.903 36.741 25.315 1.00 24.50 93 ASN A N 1
ATOM 659 C CA . ASN A 1 113 ? 13.494 36.464 25.548 1.00 22.81 93 ASN A CA 1
ATOM 660 C C . ASN A 1 113 ? 13.194 35.025 25.167 1.00 23.29 93 ASN A C 1
ATOM 661 O O . ASN A 1 113 ? 13.677 34.534 24.143 1.00 23.02 93 ASN A O 1
ATOM 666 N N . LEU A 1 114 ? 12.396 34.354 25.990 1.00 19.95 94 LEU A N 1
ATOM 667 C CA . LEU A 1 114 ? 11.789 33.081 25.629 1.00 20.85 94 LEU A CA 1
ATOM 668 C C . LEU A 1 114 ? 10.366 33.362 25.161 1.00 22.65 94 LEU A C 1
ATOM 669 O O . LEU A 1 114 ? 9.560 33.910 25.919 1.00 24.56 94 LEU A O 1
ATOM 674 N N . PHE A 1 115 ? 10.072 33.018 23.912 1.00 21.54 95 PHE A N 1
ATOM 675 C CA . PHE A 1 115 ? 8.734 33.153 23.338 1.00 24.86 95 PHE A CA 1
ATOM 676 C C . PHE A 1 115 ? 8.209 31.739 23.115 1.00 25.09 95 PHE A C 1
ATOM 677 O O . PHE A 1 115 ? 8.593 31.067 22.154 1.00 24.93 95 PHE A O 1
ATOM 685 N N . ILE A 1 116 ? 7.346 31.284 24.018 1.00 23.64 96 ILE A N 1
ATOM 686 C CA . ILE A 1 116 ? 6.819 29.926 23.998 1.00 25.74 96 ILE A CA 1
ATOM 687 C C . ILE A 1 116 ? 5.323 29.995 23.736 1.00 26.40 96 ILE A C 1
ATOM 688 O O . ILE A 1 116 ? 4.593 30.693 24.449 1.00 26.38 96 ILE A O 1
ATOM 693 N N . ARG A 1 117 ? 4.873 29.284 22.708 1.00 28.48 97 ARG A N 1
ATOM 694 C CA . ARG A 1 117 ? 3.452 29.155 22.407 1.00 32.87 97 ARG A CA 1
ATOM 695 C C . ARG A 1 117 ? 3.052 27.706 22.639 1.00 27.01 97 ARG A C 1
ATOM 696 O O . ARG A 1 117 ? 3.332 26.841 21.794 1.00 28.07 97 ARG A O 1
ATOM 704 N N . PRO A 1 118 ? 2.420 27.383 23.765 1.00 30.21 98 PRO A N 1
ATOM 705 C CA . PRO A 1 118 ? 2.181 25.974 24.098 1.00 33.64 98 PRO A CA 1
ATOM 706 C C . PRO A 1 118 ? 1.144 25.352 23.176 1.00 27.35 98 PRO A C 1
ATOM 707 O O . PRO A 1 118 ? 0.464 26.023 22.396 1.00 27.74 98 PRO A O 1
ATOM 711 N N . ALA A 1 119 ? 1.034 24.029 23.285 1.00 29.37 99 ALA A N 1
ATOM 712 C CA . ALA A 1 119 ? 0.087 23.277 22.476 1.00 31.52 99 ALA A CA 1
ATOM 713 C C . ALA A 1 119 ? -1.320 23.838 22.631 1.00 33.00 99 ALA A C 1
ATOM 714 O O . ALA A 1 119 ? -1.754 24.179 23.734 1.00 32.69 99 ALA A O 1
ATOM 716 N N . TYR A 1 120 ? -2.025 23.941 21.506 1.00 30.55 100 TYR A N 1
ATOM 717 C CA . TYR A 1 120 ? -3.434 24.332 21.491 1.00 32.17 100 TYR A CA 1
ATOM 718 C C . TYR A 1 120 ? -3.672 25.621 22.275 1.00 35.60 100 TYR A C 1
ATOM 719 O O . TYR A 1 120 ? -4.655 25.756 23.007 1.00 39.78 100 TYR A O 1
ATOM 728 N N . SER A 1 121 ? -2.764 26.580 22.117 1.00 35.31 101 SER A N 1
ATOM 729 C CA . SER A 1 121 ? -2.931 27.911 22.686 1.00 39.22 101 SER A CA 1
ATOM 730 C C . SER A 1 121 ? -3.623 28.792 21.652 1.00 50.50 101 SER A C 1
ATOM 731 O O . SER A 1 121 ? -3.083 29.020 20.564 1.00 55.10 101 SER A O 1
ATOM 734 N N . GLY A 1 122 ? -4.808 29.288 21.991 1.00 47.90 102 GLY A N 1
ATOM 735 C CA . GLY A 1 122 ? -5.660 29.961 21.036 1.00 48.67 102 GLY A CA 1
ATOM 736 C C . GLY A 1 122 ? -5.472 31.454 20.889 1.00 50.36 102 GLY A C 1
ATOM 737 O O . GLY A 1 122 ? -6.285 32.097 20.217 1.00 56.81 102 GLY A O 1
ATOM 738 N N . SER A 1 123 ? -4.427 32.028 21.471 1.00 48.82 103 SER A N 1
ATOM 739 C CA . SER A 1 123 ? -4.251 33.472 21.452 1.00 51.13 103 SER A CA 1
ATOM 740 C C . SER A 1 123 ? -3.472 33.914 20.219 1.00 52.91 103 SER A C 1
ATOM 741 O O . SER A 1 123 ? -2.674 33.161 19.655 1.00 52.72 103 SER A O 1
ATOM 744 N N . SER A 1 124 ? -3.719 35.155 19.807 1.00 51.47 104 SER A N 1
ATOM 745 C CA . SER A 1 124 ? -3.041 35.767 18.677 1.00 45.67 104 SER A CA 1
ATOM 746 C C . SER A 1 124 ? -2.420 37.083 19.122 1.00 52.67 104 SER A C 1
ATOM 747 O O . SER A 1 124 ? -2.826 37.679 20.123 1.00 53.77 104 SER A O 1
ATOM 750 N N . LEU A 1 125 ? -1.425 37.534 18.364 1.00 43.27 105 LEU A N 1
ATOM 751 C CA . LEU A 1 125 ? -0.791 38.825 18.589 1.00 41.82 105 LEU A CA 1
ATOM 752 C C . LEU A 1 125 ? -0.986 39.694 17.356 1.00 44.03 105 LEU A C 1
ATOM 753 O O . LEU A 1 125 ? -0.710 39.256 16.234 1.00 39.57 105 LEU A O 1
ATOM 758 N N . ALA A 1 126 ? -1.469 40.915 17.567 1.00 43.19 106 ALA A N 1
ATOM 759 C CA . ALA A 1 126 ? -1.652 41.849 16.469 1.00 43.45 106 ALA A CA 1
ATOM 760 C C . ALA A 1 126 ? -0.299 42.291 15.918 1.00 35.97 106 ALA A C 1
ATOM 761 O O . ALA A 1 126 ? 0.744 42.151 16.562 1.00 39.84 106 ALA A O 1
ATOM 763 N N . TRP A 1 127 ? -0.328 42.828 14.702 1.00 33.68 107 TRP A N 1
ATOM 764 C CA . TRP A 1 127 ? 0.881 43.354 14.086 1.00 34.78 107 TRP A CA 1
ATOM 765 C C . TRP A 1 127 ? 1.475 44.452 14.958 1.00 40.57 107 TRP A C 1
ATOM 766 O O . TRP A 1 127 ? 0.757 45.326 15.452 1.00 38.41 107 TRP A O 1
ATOM 777 N N . HIS A 1 128 ? 2.789 44.399 15.154 1.00 33.16 108 HIS A N 1
ATOM 778 C CA . HIS A 1 128 ? 3.470 45.334 16.040 1.00 31.11 108 HIS A CA 1
ATOM 779 C C . HIS A 1 128 ? 4.969 45.217 15.814 1.00 30.57 108 HIS A C 1
ATOM 780 O O . HIS A 1 128 ? 5.450 44.283 15.165 1.00 28.92 108 HIS A O 1
ATOM 787 N N . GLN A 1 129 ? 5.703 46.184 16.360 1.00 28.61 109 GLN A N 1
ATOM 788 C CA . GLN A 1 129 ? 7.152 46.246 16.250 1.00 29.78 109 GLN A CA 1
ATOM 789 C C . GLN A 1 129 ? 7.782 46.075 17.626 1.00 25.83 109 GLN A C 1
ATOM 790 O O . GLN A 1 129 ? 7.245 46.556 18.629 1.00 27.91 109 GLN A O 1
ATOM 796 N N . ASP A 1 130 ? 8.932 45.397 17.666 1.00 26.86 110 ASP A N 1
ATOM 797 C CA . ASP A 1 130 ? 9.607 45.171 18.939 1.00 24.05 110 ASP A CA 1
ATOM 798 C C . ASP A 1 130 ? 10.099 46.473 19.562 1.00 23.88 110 ASP A C 1
ATOM 799 O O . ASP A 1 130 ? 10.181 46.579 20.790 1.00 27.40 110 ASP A O 1
ATOM 804 N N . ALA A 1 131 ? 10.429 47.469 18.737 1.00 25.51 111 ALA A N 1
ATOM 805 C CA . ALA A 1 131 ? 11.147 48.641 19.223 1.00 29.66 111 ALA A CA 1
ATOM 806 C C . ALA A 1 131 ? 10.303 49.534 20.123 1.00 29.35 111 ALA A C 1
ATOM 807 O O . ALA A 1 131 ? 10.866 50.380 20.824 1.00 26.99 111 ALA A O 1
ATOM 809 N N . VAL A 1 132 ? 8.981 49.349 20.141 1.00 30.71 112 VAL A N 1
ATOM 810 C CA . VAL A 1 132 ? 8.087 50.369 20.693 1.00 34.40 112 VAL A CA 1
ATOM 811 C C . VAL A 1 132 ? 8.480 50.732 22.120 1.00 34.28 112 VAL A C 1
ATOM 812 O O . VAL A 1 132 ? 8.568 51.914 22.476 1.00 35.35 112 VAL A O 1
ATOM 816 N N . TYR A 1 133 ? 8.706 49.729 22.967 1.00 33.10 113 TYR A N 1
ATOM 817 C CA . TYR A 1 133 ? 8.919 49.977 24.388 1.00 38.33 113 TYR A CA 1
ATOM 818 C C . TYR A 1 133 ? 10.347 49.705 24.841 1.00 34.26 113 TYR A C 1
ATOM 819 O O . TYR A 1 133 ? 10.603 49.659 26.050 1.00 31.16 113 TYR A O 1
ATOM 828 N N . LEU A 1 134 ? 11.289 49.541 23.915 1.00 29.61 114 LEU A N 1
ATOM 829 C CA . LEU A 1 134 ? 12.662 49.256 24.313 1.00 26.36 114 LEU A CA 1
ATOM 830 C C . LEU A 1 134 ? 13.435 50.509 24.701 1.00 28.41 114 LEU A C 1
ATOM 831 O O . LEU A 1 134 ? 14.461 50.401 25.383 1.00 25.70 114 LEU A O 1
ATOM 836 N N . GLY A 1 135 ? 12.975 51.686 24.290 1.00 26.93 115 GLY A N 1
ATOM 837 C CA . GLY A 1 135 ? 13.658 52.918 24.630 1.00 26.21 115 GLY A CA 1
ATOM 838 C C . GLY A 1 135 ? 15.079 52.977 24.111 1.00 25.15 115 GLY A C 1
ATOM 839 O O . GLY A 1 135 ? 16.007 53.327 24.848 1.00 24.87 115 GLY A O 1
ATOM 840 N N . LEU A 1 136 ? 15.262 52.635 22.840 1.00 24.28 116 LEU A N 1
ATOM 841 C CA . LEU A 1 136 ? 16.573 52.608 22.211 1.00 25.60 116 LEU A CA 1
ATOM 842 C C . LEU A 1 136 ? 16.626 53.633 21.087 1.00 23.21 116 LEU A C 1
ATOM 843 O O . LEU A 1 136 ? 15.629 53.868 20.398 1.00 24.64 116 LEU A O 1
ATOM 848 N N . ASP A 1 137 ? 17.797 54.242 20.917 1.00 23.45 117 ASP A N 1
ATOM 849 C CA . ASP A 1 137 ? 18.053 55.229 19.875 1.00 25.43 117 ASP A CA 1
ATOM 850 C C . ASP A 1 137 ? 19.247 54.740 19.071 1.00 22.37 117 ASP A C 1
ATOM 851 O O . ASP A 1 137 ? 20.353 54.624 19.609 1.00 24.62 117 ASP A O 1
ATOM 856 N N . GLY A 1 138 ? 19.017 54.424 17.798 1.00 27.46 118 GLY A N 1
ATOM 857 C CA . GLY A 1 138 ? 20.049 53.875 16.942 1.00 26.27 118 GLY A CA 1
ATOM 858 C C . GLY A 1 138 ? 19.826 52.442 16.519 1.00 24.66 118 GLY A C 1
ATOM 859 O O . GLY A 1 138 ? 20.682 51.881 15.824 1.00 22.60 118 GLY A O 1
ATOM 860 N N . TYR A 1 139 ? 18.717 51.822 16.925 1.00 25.37 119 TYR A N 1
ATOM 861 C CA . TYR A 1 139 ? 18.365 50.507 16.407 1.00 25.95 119 TYR A CA 1
ATOM 862 C C . TYR A 1 139 ? 18.129 50.541 14.905 1.00 25.93 119 TYR A C 1
ATOM 863 O O . TYR A 1 139 ? 18.171 49.492 14.252 1.00 26.03 119 TYR A O 1
ATOM 872 N N . GLN A 1 140 ? 17.864 51.725 14.349 1.00 27.31 120 GLN A N 1
ATOM 873 C CA . GLN A 1 140 ? 17.552 51.832 12.930 1.00 24.83 120 GLN A CA 1
ATOM 874 C C . GLN A 1 140 ? 18.667 51.246 12.075 1.00 27.19 120 GLN A C 1
ATOM 875 O O . GLN A 1 140 ? 18.401 50.565 11.078 1.00 25.17 120 GLN A O 1
ATOM 881 N N . GLN A 1 141 ? 19.922 51.481 12.459 1.00 24.43 121 GLN A N 1
ATOM 882 C CA . GLN A 1 141 ? 21.058 50.963 11.718 1.00 26.51 121 GLN A CA 1
ATOM 883 C C . GLN A 1 141 ? 21.908 49.971 12.498 1.00 25.81 121 GLN A C 1
ATOM 884 O O . GLN A 1 141 ? 22.721 49.272 11.882 1.00 23.18 121 GLN A O 1
ATOM 890 N N . HIS A 1 142 ? 21.748 49.876 13.820 1.00 23.69 122 HIS A N 1
ATOM 891 C CA . HIS A 1 142 ? 22.756 49.235 14.656 1.00 23.27 122 HIS A CA 1
ATOM 892 C C . HIS A 1 142 ? 22.159 48.227 15.632 1.00 24.40 122 HIS A C 1
ATOM 893 O O . HIS A 1 142 ? 22.713 48.003 16.713 1.00 25.05 122 HIS A O 1
ATOM 900 N N . ALA A 1 143 ? 21.051 47.590 15.266 1.00 22.09 123 ALA A N 1
ATOM 901 C CA . ALA A 1 143 ? 20.473 46.567 16.122 1.00 22.97 123 ALA A CA 1
ATOM 902 C C . ALA A 1 143 ? 19.760 45.527 15.271 1.00 23.91 123 ALA A C 1
ATOM 903 O O . ALA A 1 143 ? 19.346 45.793 14.141 1.00 20.06 123 ALA A O 1
ATOM 905 N N . ALA A 1 144 ? 19.614 44.335 15.844 1.00 20.97 124 ALA A N 1
ATOM 906 C CA . ALA A 1 144 ? 18.905 43.239 15.202 1.00 21.49 124 ALA A CA 1
ATOM 907 C C . ALA A 1 144 ? 18.513 42.236 16.275 1.00 21.67 124 ALA A C 1
ATOM 908 O O . ALA A 1 144 ? 19.253 42.034 17.242 1.00 20.18 124 ALA A O 1
ATOM 910 N N . ARG A 1 145 ? 17.345 41.625 16.108 1.00 20.89 125 ARG A N 1
ATOM 911 C CA . ARG A 1 145 ? 16.881 40.569 16.996 1.00 22.07 125 ARG A CA 1
ATOM 912 C C . ARG A 1 145 ? 17.058 39.227 16.296 1.00 21.99 125 ARG A C 1
ATOM 913 O O . ARG A 1 145 ? 16.549 39.029 15.187 1.00 20.39 125 ARG A O 1
ATOM 921 N N . VAL A 1 146 ? 17.780 38.316 16.941 1.00 21.85 126 VAL A N 1
ATOM 922 C CA . VAL A 1 146 ? 17.972 36.958 16.444 1.00 22.42 126 VAL A CA 1
ATOM 923 C C . VAL A 1 146 ? 16.936 36.066 17.113 1.00 21.81 126 VAL A C 1
ATOM 924 O O . VAL A 1 146 ? 16.917 35.935 18.342 1.00 21.67 126 VAL A O 1
ATOM 928 N N . TRP A 1 147 ? 16.079 35.454 16.303 1.00 21.07 127 TRP A N 1
ATOM 929 C CA . TRP A 1 147 ? 14.940 34.652 16.748 1.00 19.37 127 TRP A CA 1
ATOM 930 C C . TRP A 1 147 ? 15.292 33.193 16.480 1.00 21.66 127 TRP A C 1
ATOM 931 O O . TRP A 1 147 ? 15.136 32.705 15.357 1.00 20.44 127 TRP A O 1
ATOM 942 N N . VAL A 1 148 ? 15.774 32.507 17.511 1.00 22.33 128 VAL A N 1
ATOM 943 C CA . VAL A 1 148 ? 16.294 31.151 17.372 1.00 22.00 128 VAL A CA 1
ATOM 944 C C . VAL A 1 148 ? 15.166 30.155 17.598 1.00 22.07 128 VAL A C 1
ATOM 945 O O . VAL A 1 148 ? 14.460 30.217 18.612 1.00 20.92 128 VAL A O 1
ATOM 949 N N . ALA A 1 149 ? 15.012 29.220 16.663 1.00 20.32 129 ALA A N 1
ATOM 950 C CA . ALA A 1 149 ? 13.996 28.178 16.757 1.00 22.43 129 ALA A CA 1
ATOM 951 C C . ALA A 1 149 ? 14.554 27.012 17.566 1.00 22.43 129 ALA A C 1
ATOM 952 O O . ALA A 1 149 ? 15.462 26.308 17.111 1.00 20.69 129 ALA A O 1
ATOM 954 N N . LEU A 1 150 ? 14.017 26.810 18.771 1.00 21.64 130 LEU A N 1
ATOM 955 C CA . LEU A 1 150 ? 14.380 25.637 19.556 1.00 22.48 130 LEU A CA 1
ATOM 956 C C . LEU A 1 150 ? 13.547 24.427 19.156 1.00 24.37 130 LEU A C 1
ATOM 957 O O . LEU A 1 150 ? 14.025 23.292 19.253 1.00 23.26 130 LEU A O 1
ATOM 962 N N . THR A 1 151 ? 12.308 24.652 18.727 1.00 24.34 131 THR A N 1
ATOM 963 C CA . THR A 1 151 ? 11.511 23.685 17.989 1.00 25.13 131 THR A CA 1
ATOM 964 C C . THR A 1 151 ? 11.408 24.139 16.537 1.00 26.36 131 THR A C 1
ATOM 965 O O . THR A 1 151 ? 11.733 25.279 16.197 1.00 23.89 131 THR A O 1
ATOM 969 N N . ASP A 1 152 ? 10.942 23.238 15.674 1.00 24.65 132 ASP A N 1
ATOM 970 C CA . ASP A 1 152 ? 10.531 23.656 14.341 1.00 24.45 132 ASP A CA 1
ATOM 971 C C . ASP A 1 152 ? 9.479 24.756 14.448 1.00 23.20 132 ASP A C 1
ATOM 972 O O . ASP A 1 152 ? 8.707 24.812 15.409 1.00 21.21 132 ASP A O 1
ATOM 977 N N . THR A 1 153 ? 9.444 25.641 13.456 1.00 24.11 133 THR A N 1
ATOM 978 C CA . THR A 1 153 ? 8.345 26.586 13.295 1.00 22.82 133 THR A CA 1
ATOM 979 C C . THR A 1 153 ? 7.632 26.257 11.991 1.00 22.26 133 THR A C 1
ATOM 980 O O . THR A 1 153 ? 8.269 26.168 10.936 1.00 23.91 133 THR A O 1
ATOM 984 N N . THR A 1 154 ? 6.320 26.055 12.075 1.00 21.97 134 THR A N 1
ATOM 985 C CA . THR A 1 154 ? 5.506 25.596 10.959 1.00 21.66 134 THR A CA 1
ATOM 986 C C . THR A 1 154 ? 4.359 26.572 10.743 1.00 22.45 134 THR A C 1
ATOM 987 O O . THR A 1 154 ? 4.145 27.499 11.529 1.00 23.11 134 THR A O 1
ATOM 991 N N . ILE A 1 155 ? 3.600 26.348 9.669 1.00 21.56 135 ILE A N 1
ATOM 992 C CA . ILE A 1 155 ? 2.467 27.220 9.388 1.00 20.51 135 ILE A CA 1
ATOM 993 C C . ILE A 1 155 ? 1.362 27.091 10.425 1.00 21.12 135 ILE A C 1
ATOM 994 O O . ILE A 1 155 ? 0.462 27.939 10.465 1.00 23.42 135 ILE A O 1
ATOM 999 N N . ALA A 1 156 ? 1.404 26.053 11.265 1.00 22.10 136 ALA A N 1
ATOM 1000 C CA . ALA A 1 156 ? 0.303 25.754 12.167 1.00 23.41 136 ALA A CA 1
ATOM 1001 C C . ALA A 1 156 ? 0.649 25.804 13.650 1.00 23.78 136 ALA A C 1
ATOM 1002 O O . ALA A 1 156 ? -0.274 25.812 14.472 1.00 24.59 136 ALA A O 1
ATOM 1004 N N . ASN A 1 157 ? 1.926 25.836 14.027 1.00 22.95 137 ASN A N 1
ATOM 1005 C CA . ASN A 1 157 ? 2.292 25.804 15.437 1.00 24.42 137 ASN A CA 1
ATOM 1006 C C . ASN A 1 157 ? 2.527 27.198 16.014 1.00 24.93 137 ASN A C 1
ATOM 1007 O O . ASN A 1 157 ? 3.239 27.338 17.014 1.00 25.90 137 ASN A O 1
ATOM 1012 N N . GLY A 1 158 ? 1.922 28.226 15.418 1.00 26.35 138 GLY A N 1
ATOM 1013 C CA . GLY A 1 158 ? 1.903 29.552 16.006 1.00 27.91 138 GLY A CA 1
ATOM 1014 C C . GLY A 1 158 ? 3.106 30.403 15.670 1.00 29.22 138 GLY A C 1
ATOM 1015 O O . GLY A 1 158 ? 3.591 31.167 16.511 1.00 29.84 138 GLY A O 1
ATOM 1016 N N . THR A 1 159 ? 3.590 30.301 14.440 1.00 30.29 139 THR A N 1
ATOM 1017 C CA . THR A 1 159 ? 4.819 30.991 14.095 1.00 29.81 139 THR A CA 1
ATOM 1018 C C . THR A 1 159 ? 4.560 32.475 13.833 1.00 27.68 139 THR A C 1
ATOM 1019 O O . THR A 1 159 ? 3.421 32.938 13.720 1.00 25.88 139 THR A O 1
ATOM 1023 N N . MET A 1 160 ? 5.657 33.217 13.734 1.00 27.71 140 MET A N 1
ATOM 1024 C CA . MET A 1 160 ? 5.643 34.645 13.468 1.00 26.73 140 MET A CA 1
ATOM 1025 C C . MET A 1 160 ? 5.538 34.911 11.973 1.00 27.45 140 MET A C 1
ATOM 1026 O O . MET A 1 160 ? 6.042 34.144 11.147 1.00 26.71 140 MET A O 1
ATOM 1031 N N . ARG A 1 161 ? 4.853 36.000 11.632 1.00 27.77 141 ARG A N 1
ATOM 1032 C CA . ARG A 1 161 ? 4.770 36.493 10.264 1.00 27.90 141 ARG A CA 1
ATOM 1033 C C . ARG A 1 161 ? 5.472 37.841 10.174 1.00 26.37 141 ARG A C 1
ATOM 1034 O O . ARG A 1 161 ? 5.344 38.672 11.076 1.00 25.65 141 ARG A O 1
ATOM 1042 N N . TYR A 1 162 ? 6.180 38.074 9.072 1.00 24.57 142 TYR A N 1
ATOM 1043 C CA . TYR A 1 162 ? 6.848 39.346 8.838 1.00 25.61 142 TYR A CA 1
ATOM 1044 C C . TYR A 1 162 ? 6.110 40.154 7.776 1.00 30.82 142 TYR A C 1
ATOM 1045 O O . TYR A 1 162 ? 5.490 39.595 6.868 1.00 29.64 142 TYR A O 1
ATOM 1054 N N . ALA A 1 163 ? 6.204 41.480 7.885 1.00 30.77 143 ALA A N 1
ATOM 1055 C CA . ALA A 1 163 ? 5.726 42.410 6.861 1.00 30.49 143 ALA A CA 1
ATOM 1056 C C . ALA A 1 163 ? 6.959 42.984 6.167 1.00 26.21 143 ALA A C 1
ATOM 1057 O O . ALA A 1 163 ? 7.618 43.884 6.696 1.00 26.76 143 ALA A O 1
ATOM 1059 N N . ARG A 1 164 ? 7.275 42.453 4.988 1.00 27.45 144 ARG A N 1
ATOM 1060 C CA . ARG A 1 164 ? 8.475 42.860 4.266 1.00 31.92 144 ARG A CA 1
ATOM 1061 C C . ARG A 1 164 ? 8.512 44.370 4.073 1.00 32.71 144 ARG A C 1
ATOM 1062 O O . ARG A 1 164 ? 7.517 44.987 3.682 1.00 33.21 144 ARG A O 1
ATOM 1070 N N . GLY A 1 165 ? 9.667 44.962 4.364 1.00 29.60 145 GLY A N 1
ATOM 1071 C CA . GLY A 1 165 ? 9.868 46.383 4.181 1.00 30.51 145 GLY A CA 1
ATOM 1072 C C . GLY A 1 165 ? 9.207 47.280 5.202 1.00 31.37 145 GLY A C 1
ATOM 1073 O O . GLY A 1 165 ? 9.350 48.504 5.106 1.00 37.62 145 GLY A O 1
ATOM 1074 N N . SER A 1 166 ? 8.505 46.721 6.186 1.00 28.98 146 SER A N 1
ATOM 1075 C CA . SER A 1 166 ? 7.778 47.523 7.164 1.00 28.42 146 SER A CA 1
ATOM 1076 C C . SER A 1 166 ? 8.688 48.267 8.131 1.00 29.58 146 SER A C 1
ATOM 1077 O O . SER A 1 166 ? 8.176 48.979 9.003 1.00 28.83 146 SER A O 1
ATOM 1080 N N . HIS A 1 167 ? 10.006 48.139 7.994 1.00 30.08 147 HIS A N 1
ATOM 1081 C CA . HIS A 1 167 ? 10.952 48.681 8.958 1.00 32.00 147 HIS A CA 1
ATOM 1082 C C . HIS A 1 167 ? 11.567 50.008 8.536 1.00 33.85 147 HIS A C 1
ATOM 1083 O O . HIS A 1 167 ? 12.288 50.617 9.333 1.00 33.05 147 HIS A O 1
ATOM 1090 N N . LEU A 1 168 ? 11.308 50.468 7.313 1.00 35.79 148 LEU A N 1
ATOM 1091 C CA . LEU A 1 168 ? 12.137 51.513 6.725 1.00 42.35 148 LEU A CA 1
ATOM 1092 C C . LEU A 1 168 ? 11.910 52.884 7.348 1.00 49.00 148 LEU A C 1
ATOM 1093 O O . LEU A 1 168 ? 12.744 53.775 7.158 1.00 50.56 148 LEU A O 1
ATOM 1098 N N . HIS A 1 169 ? 10.822 53.076 8.094 1.00 44.66 149 HIS A N 1
ATOM 1099 C CA . HIS A 1 169 ? 10.561 54.342 8.768 1.00 50.02 149 HIS A CA 1
ATOM 1100 C C . HIS A 1 169 ? 10.694 54.228 10.284 1.00 51.16 149 HIS A C 1
ATOM 1101 O O . HIS A 1 169 ? 10.130 55.047 11.017 1.00 49.90 149 HIS A O 1
ATOM 1108 N N . GLY A 1 170 ? 11.429 53.230 10.768 1.00 47.44 150 GLY A N 1
ATOM 1109 C CA . GLY A 1 170 ? 11.596 53.069 12.197 1.00 37.86 150 GLY A CA 1
ATOM 1110 C C . GLY A 1 170 ? 10.284 52.722 12.885 1.00 36.54 150 GLY A C 1
ATOM 1111 O O . GLY A 1 170 ? 9.305 52.308 12.260 1.00 40.48 150 GLY A O 1
ATOM 1112 N N . ALA A 1 171 ? 10.280 52.896 14.205 1.00 39.05 151 ALA A N 1
ATOM 1113 C CA . ALA A 1 171 ? 9.084 52.616 14.988 1.00 47.25 151 ALA A CA 1
ATOM 1114 C C . ALA A 1 171 ? 7.950 53.532 14.550 1.00 46.36 151 ALA A C 1
ATOM 1115 O O . ALA A 1 171 ? 8.164 54.700 14.224 1.00 47.22 151 ALA A O 1
ATOM 1117 N N . LEU A 1 172 ? 6.749 53.007 14.542 1.00 49.64 152 LEU A N 1
ATOM 1118 C CA . LEU A 1 172 ? 5.562 53.733 14.140 1.00 47.74 152 LEU A CA 1
ATOM 1119 C C . LEU A 1 172 ? 4.568 53.759 15.261 1.00 49.54 152 LEU A C 1
ATOM 1120 O O . LEU A 1 172 ? 4.691 53.004 16.186 1.00 46.72 152 LEU A O 1
ATOM 1125 N N . PRO A 1 173 ? 3.553 54.637 15.178 1.00 55.53 153 PRO A N 1
ATOM 1126 C CA . PRO A 1 173 ? 2.625 54.676 16.300 1.00 54.64 153 PRO A CA 1
ATOM 1127 C C . PRO A 1 173 ? 1.849 53.388 16.485 1.00 55.63 153 PRO A C 1
ATOM 1128 O O . PRO A 1 173 ? 1.541 52.706 15.544 1.00 47.94 153 PRO A O 1
ATOM 1132 N N . HIS A 1 174 ? 1.569 53.056 17.726 1.00 57.57 154 HIS A N 1
ATOM 1133 C CA . HIS A 1 174 ? 0.869 51.857 18.043 1.00 62.90 154 HIS A CA 1
ATOM 1134 C C . HIS A 1 174 ? -0.311 52.212 18.924 1.00 66.98 154 HIS A C 1
ATOM 1135 O O . HIS A 1 174 ? -1.304 51.520 18.943 1.00 70.58 154 HIS A O 1
ATOM 1142 N N . ARG A 1 186 ? -3.513 39.865 22.633 1.00 61.05 166 ARG A N 1
ATOM 1143 C CA . ARG A 1 186 ? -3.681 40.676 21.432 1.00 64.39 166 ARG A CA 1
ATOM 1144 C C . ARG A 1 186 ? -2.551 41.692 21.309 1.00 66.12 166 ARG A C 1
ATOM 1145 O O . ARG A 1 186 ? -1.860 41.748 20.289 1.00 57.33 166 ARG A O 1
ATOM 1147 N N . GLY A 1 187 ? -2.396 42.530 22.316 1.00 76.63 167 GLY A N 1
ATOM 1148 C CA . GLY A 1 187 ? -1.355 43.541 22.395 1.00 74.41 167 GLY A CA 1
ATOM 1149 C C . GLY A 1 187 ? -1.735 44.772 21.617 1.00 73.93 167 GLY A C 1
ATOM 1150 O O . GLY A 1 187 ? -2.637 44.704 20.826 1.00 67.51 167 GLY A O 1
ATOM 1151 N N . GLU A 1 188 ? -1.024 45.883 21.766 1.00 67.57 168 GLU A N 1
ATOM 1152 C CA . GLU A 1 188 ? -1.401 47.038 20.970 1.00 68.44 168 GLU A CA 1
ATOM 1153 C C . GLU A 1 188 ? -0.877 46.830 19.536 1.00 63.60 168 GLU A C 1
ATOM 1154 O O . GLU A 1 188 ? 0.034 46.085 19.298 1.00 61.27 168 GLU A O 1
ATOM 1160 N N . GLU A 1 189 ? -1.461 47.502 18.581 1.00 58.56 169 GLU A N 1
ATOM 1161 C CA . GLU A 1 189 ? -1.138 47.249 17.224 1.00 56.85 169 GLU A CA 1
ATOM 1162 C C . GLU A 1 189 ? -0.603 48.430 16.447 1.00 57.55 169 GLU A C 1
ATOM 1163 O O . GLU A 1 189 ? -0.961 49.544 16.682 1.00 58.71 169 GLU A O 1
ATOM 1169 N N . ILE A 1 190 ? 0.267 48.176 15.500 1.00 52.29 170 ILE A N 1
ATOM 1170 C CA . ILE A 1 190 ? 0.851 49.220 14.724 1.00 52.92 170 ILE A CA 1
ATOM 1171 C C . ILE A 1 190 ? -0.284 49.918 13.946 1.00 62.07 170 ILE A C 1
ATOM 1172 O O . ILE A 1 190 ? -1.137 49.263 13.393 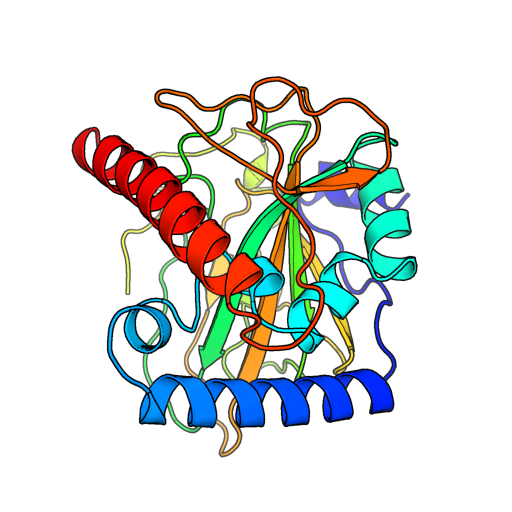1.00 59.96 170 ILE A O 1
ATOM 1177 N N . ALA A 1 191 ? -0.290 51.240 13.913 1.00 63.87 171 ALA A N 1
ATOM 1178 C CA . ALA A 1 191 ? -1.344 51.978 13.246 1.00 66.64 171 ALA A CA 1
ATOM 1179 C C . ALA A 1 191 ? -1.050 52.158 11.796 1.00 68.22 171 ALA A C 1
ATOM 1180 O O . ALA A 1 191 ? -0.866 53.245 11.306 1.00 69.65 171 ALA A O 1
ATOM 1182 N N . VAL A 1 192 ? -1.074 51.042 11.122 1.00 65.96 172 VAL A N 1
ATOM 1183 C CA . VAL A 1 192 ? -0.798 50.933 9.694 1.00 67.24 172 VAL A CA 1
ATOM 1184 C C . VAL A 1 192 ? -1.439 49.669 9.158 1.00 66.23 172 VAL A C 1
ATOM 1185 O O . VAL A 1 192 ? -1.523 48.653 9.852 1.00 62.31 172 VAL A O 1
ATOM 1189 N N . ASP A 1 193 ? -1.879 49.736 7.905 1.00 65.18 173 ASP A N 1
ATOM 1190 C CA . ASP A 1 193 ? -2.495 48.601 7.235 1.00 70.02 173 ASP A CA 1
ATOM 1191 C C . ASP A 1 193 ? -1.408 47.666 6.723 1.00 61.08 173 ASP A C 1
ATOM 1192 O O . ASP A 1 193 ? -0.597 48.052 5.872 1.00 61.25 173 ASP A O 1
ATOM 1197 N N . ILE A 1 194 ? -1.390 46.442 7.239 1.00 58.96 174 ILE A N 1
ATOM 1198 C CA . ILE A 1 194 ? -0.448 45.416 6.811 1.00 54.29 174 ILE A CA 1
ATOM 1199 C C . ILE A 1 194 ? -1.156 44.508 5.817 1.00 47.47 174 ILE A C 1
ATOM 1200 O O . ILE A 1 194 ? -2.301 44.097 6.046 1.00 46.40 174 ILE A O 1
ATOM 1205 N N . ASP A 1 195 ? -0.482 44.197 4.712 1.00 46.51 175 ASP A N 1
ATOM 1206 C CA . ASP A 1 195 ? -1.032 43.310 3.690 1.00 43.98 175 ASP A CA 1
ATOM 1207 C C . ASP A 1 195 ? -0.807 41.870 4.132 1.00 38.67 175 ASP A C 1
ATOM 1208 O O . ASP A 1 195 ? 0.291 41.327 3.992 1.00 38.05 175 ASP A O 1
ATOM 1213 N N . GLU A 1 196 ? -1.859 41.241 4.662 1.00 37.38 176 GLU A N 1
ATOM 1214 C CA . GLU A 1 196 ? -1.724 39.888 5.1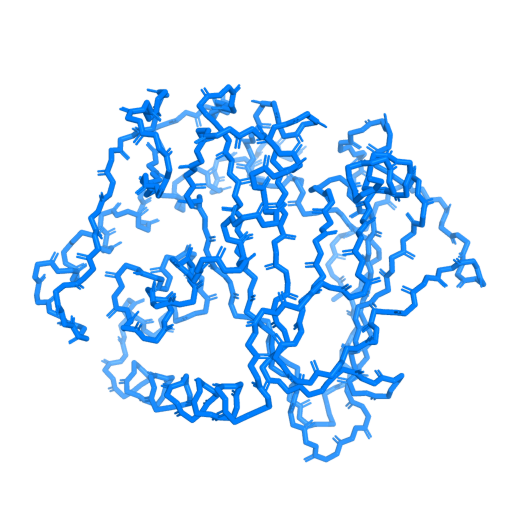91 1.00 40.11 176 GLU A CA 1
ATOM 1215 C C . GLU A 1 196 ? -1.323 38.895 4.109 1.00 44.79 176 GLU A C 1
ATOM 1216 O O . GLU A 1 196 ? -0.594 37.935 4.388 1.00 39.11 176 GLU A O 1
ATOM 1222 N N . ALA A 1 197 ? -1.789 39.098 2.874 1.00 42.75 177 ALA A N 1
ATOM 1223 C CA . ALA A 1 197 ? -1.444 38.172 1.802 1.00 43.82 177 ALA A CA 1
ATOM 1224 C C . ALA A 1 197 ? 0.039 38.236 1.463 1.00 40.92 177 ALA A C 1
ATOM 1225 O O . ALA A 1 197 ? 0.627 37.224 1.064 1.00 39.59 177 ALA A O 1
ATOM 1227 N N . ALA A 1 198 ? 0.658 39.406 1.614 1.00 39.39 178 ALA A N 1
ATOM 1228 C CA . ALA A 1 198 ? 2.081 39.567 1.353 1.00 41.56 178 ALA A CA 1
ATOM 1229 C C . ALA A 1 198 ? 2.952 39.215 2.553 1.00 32.93 178 ALA A C 1
ATOM 1230 O O . ALA A 1 198 ? 4.178 39.151 2.410 1.00 36.49 178 ALA A O 1
ATOM 1232 N N . ALA A 1 199 ? 2.357 38.988 3.722 1.00 34.60 179 ALA A N 1
ATOM 1233 C CA . ALA A 1 199 ? 3.133 38.628 4.900 1.00 35.04 179 ALA A CA 1
ATOM 1234 C C . ALA A 1 199 ? 3.912 37.341 4.653 1.00 36.12 179 ALA A C 1
ATOM 1235 O O . ALA A 1 199 ? 3.524 36.498 3.839 1.00 32.12 179 ALA A O 1
ATOM 1237 N N . VAL A 1 200 ? 5.021 37.192 5.372 1.00 33.48 180 VAL A N 1
ATOM 1238 C CA . VAL A 1 200 ? 5.940 36.074 5.190 1.00 26.54 180 VAL A CA 1
ATOM 1239 C C . VAL A 1 200 ? 5.981 35.267 6.480 1.00 26.75 180 VAL A C 1
ATOM 1240 O O . VAL A 1 200 ? 6.416 35.773 7.522 1.00 24.86 180 VAL A O 1
ATOM 1244 N N . ASP A 1 201 ? 5.537 34.013 6.404 1.00 27.39 181 ASP A N 1
ATOM 1245 C CA . ASP A 1 201 ? 5.645 33.099 7.533 1.00 27.47 181 ASP A CA 1
ATOM 1246 C C . ASP A 1 201 ? 7.109 32.765 7.797 1.00 27.02 181 ASP A C 1
ATOM 1247 O O . ASP A 1 201 ? 7.853 32.422 6.874 1.00 22.72 181 ASP A O 1
ATOM 1252 N N . VAL A 1 202 ? 7.523 32.847 9.059 1.00 25.84 182 VAL A N 1
ATOM 1253 C CA . VAL A 1 202 ? 8.900 32.550 9.445 1.00 25.66 182 VAL A CA 1
ATOM 1254 C C . VAL A 1 202 ? 8.972 31.055 9.741 1.00 23.83 182 VAL A C 1
ATOM 1255 O O . VAL A 1 202 ? 8.671 30.611 10.850 1.00 23.88 182 VAL A O 1
ATOM 1259 N N . LEU A 1 203 ? 9.382 30.279 8.742 1.00 22.30 183 LEU A N 1
ATOM 1260 C CA . LEU A 1 203 ? 9.398 28.823 8.814 1.00 23.79 183 LEU A CA 1
ATOM 1261 C C . LEU A 1 203 ? 10.839 28.348 8.919 1.00 23.13 183 LEU A C 1
ATOM 1262 O O . LEU A 1 203 ? 11.645 28.588 8.013 1.00 22.05 183 LEU A O 1
ATOM 1267 N N . LEU A 1 204 ? 11.152 27.663 10.015 1.00 23.29 184 LEU A N 1
ATOM 1268 C CA . LEU A 1 204 ? 12.524 27.311 10.335 1.00 21.78 184 LEU A CA 1
ATOM 1269 C C . LEU A 1 204 ? 12.617 25.863 10.785 1.00 20.86 184 LEU A C 1
ATOM 1270 O O . LEU A 1 204 ? 11.741 25.369 11.499 1.00 20.60 184 LEU A O 1
ATOM 1275 N N . ASP A 1 205 ? 13.687 25.191 10.366 1.00 22.59 185 ASP A N 1
ATOM 1276 C CA . ASP A 1 205 ? 14.090 23.959 11.024 1.00 24.79 185 ASP A CA 1
ATOM 1277 C C . ASP A 1 205 ? 14.580 24.278 12.432 1.00 24.97 185 ASP A C 1
ATOM 1278 O O . ASP A 1 205 ? 15.181 25.328 12.676 1.00 20.86 185 ASP A O 1
ATOM 1283 N N . ALA A 1 206 ? 14.313 23.368 13.368 1.00 23.11 186 ALA A N 1
ATOM 1284 C CA . ALA A 1 206 ? 14.857 23.512 14.713 1.00 25.08 186 ALA A CA 1
ATOM 1285 C C . ALA A 1 206 ? 16.365 23.711 14.637 1.00 23.41 186 ALA A C 1
ATOM 1286 O O . ALA A 1 206 ? 17.072 22.953 13.967 1.00 23.41 186 ALA A O 1
ATOM 1288 N N . GLY A 1 207 ? 16.855 24.751 15.312 1.00 23.14 187 GLY A N 1
ATOM 1289 C CA . GLY A 1 207 ? 18.248 25.121 15.283 1.00 22.08 187 GLY A CA 1
ATOM 1290 C C . GLY A 1 207 ? 18.549 26.317 14.402 1.00 25.13 187 GLY A C 1
ATOM 1291 O O . GLY A 1 207 ? 19.511 27.047 14.669 1.00 20.88 187 GLY A O 1
ATOM 1292 N N . GLN A 1 208 ? 17.761 26.521 13.351 1.00 24.29 188 GLN A N 1
ATOM 1293 C CA . GLN A 1 208 ? 17.902 27.716 12.540 1.00 22.53 188 GLN A CA 1
ATOM 1294 C C . GLN A 1 208 ? 17.327 28.919 13.283 1.00 19.74 188 GLN A C 1
ATOM 1295 O O . GLN A 1 208 ? 16.624 28.791 14.291 1.00 22.42 188 GLN A O 1
ATOM 1301 N N . CYS A 1 209 ? 17.620 30.106 12.766 1.00 21.40 189 CYS A N 1
ATOM 1302 C CA . CYS A 1 209 ? 17.110 31.325 13.368 1.00 22.31 189 CYS A CA 1
ATOM 1303 C C . CYS A 1 209 ? 16.741 32.316 12.277 1.00 22.60 189 CYS A C 1
ATOM 1304 O O . CYS A 1 209 ? 17.133 32.179 11.117 1.00 21.14 189 CYS A O 1
ATOM 1307 N N . SER A 1 210 ? 15.955 33.310 12.673 1.00 23.34 190 SER A N 1
ATOM 1308 C CA . SER A 1 210 ? 15.610 34.446 11.838 1.00 21.85 190 SER A CA 1
ATOM 1309 C C . SER A 1 210 ? 16.167 35.698 12.498 1.00 20.76 190 SER A C 1
ATOM 1310 O O . SER A 1 210 ? 16.203 35.798 13.729 1.00 23.00 190 SER A O 1
ATOM 1313 N N . VAL A 1 211 ? 16.622 36.639 11.679 1.00 22.33 191 VAL A N 1
ATOM 1314 C CA . VAL A 1 211 ? 17.135 37.922 12.144 1.00 22.32 191 VAL A CA 1
ATOM 1315 C C . VAL A 1 211 ? 16.248 39.000 11.545 1.00 23.58 191 VAL A C 1
ATOM 1316 O O . VAL A 1 211 ? 16.091 39.066 10.321 1.00 22.42 191 VAL A O 1
ATOM 1320 N N . HIS A 1 212 ? 15.661 39.839 12.394 1.00 21.72 192 HIS A N 1
ATOM 1321 C CA . HIS A 1 212 ? 14.802 40.904 11.904 1.00 23.32 192 HIS A CA 1
ATOM 1322 C C . HIS A 1 212 ? 15.113 42.223 12.598 1.00 22.16 192 HIS A C 1
ATOM 1323 O O . HIS A 1 212 ? 15.650 42.261 13.709 1.00 22.04 192 HIS A O 1
ATOM 1330 N N . HIS A 1 213 ? 14.805 43.300 11.878 1.00 22.51 193 HIS A N 1
ATOM 1331 C CA . HIS A 1 213 ? 14.928 44.661 12.378 1.00 23.82 193 HIS A CA 1
ATOM 1332 C C . HIS A 1 213 ? 13.940 44.890 13.513 1.00 22.35 193 HIS A C 1
ATOM 1333 O O . HIS A 1 213 ? 12.826 44.361 13.503 1.00 23.93 193 HIS A O 1
ATOM 1340 N N . LEU A 1 214 ? 14.356 45.676 14.508 1.00 21.26 194 LEU A N 1
ATOM 1341 C CA . LEU A 1 214 ? 13.473 45.949 15.635 1.00 22.30 194 LEU A CA 1
ATOM 1342 C C . LEU A 1 214 ? 12.259 46.782 15.240 1.00 22.89 194 LEU A C 1
ATOM 1343 O O . LEU A 1 214 ? 11.316 46.883 16.034 1.00 22.13 194 LEU A O 1
ATOM 1348 N N . ALA A 1 215 ? 12.261 47.378 14.048 1.00 23.68 195 ALA A N 1
ATOM 1349 C CA . ALA A 1 215 ? 11.097 48.068 13.507 1.00 24.93 195 ALA A CA 1
ATOM 1350 C C . ALA A 1 215 ? 10.313 47.197 12.532 1.00 26.15 195 ALA A C 1
ATOM 1351 O O . ALA A 1 215 ? 9.367 47.680 11.900 1.00 26.71 195 ALA A O 1
ATOM 1353 N N . MET A 1 216 ? 10.694 45.930 12.383 1.00 26.08 196 MET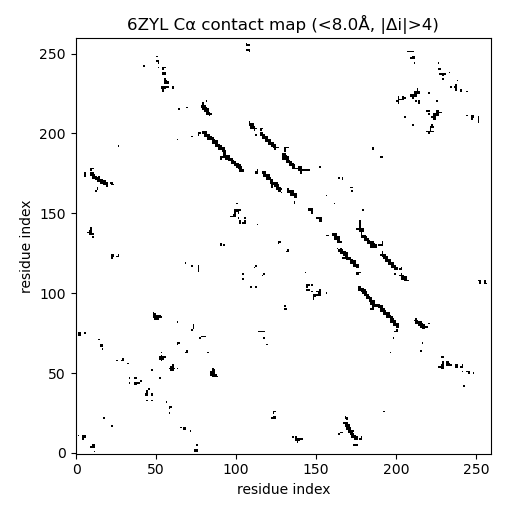 A N 1
ATOM 1354 C CA . MET A 1 216 ? 9.934 45.005 11.556 1.00 27.51 196 MET A CA 1
ATOM 1355 C C . MET A 1 216 ? 8.577 44.753 12.201 1.00 24.30 196 MET A C 1
ATOM 1356 O O . MET A 1 216 ? 8.501 44.342 13.364 1.00 26.16 196 MET A O 1
ATOM 1361 N N . ALA A 1 217 ? 7.507 45.014 11.456 1.00 23.99 197 ALA A N 1
ATOM 1362 C CA . ALA A 1 217 ? 6.168 44.671 11.910 1.00 26.82 197 ALA A CA 1
ATOM 1363 C C . ALA A 1 217 ? 5.966 43.169 11.767 1.00 25.15 197 ALA A C 1
ATOM 1364 O O . ALA A 1 217 ? 6.266 42.593 10.716 1.00 25.38 197 ALA A O 1
ATOM 1366 N N . HIS A 1 218 ? 5.471 42.531 12.825 1.00 24.49 198 HIS A N 1
ATOM 1367 C CA . HIS A 1 218 ? 5.224 41.098 12.775 1.00 26.72 198 HIS A CA 1
ATOM 1368 C C . HIS A 1 218 ? 4.033 40.754 13.655 1.00 29.32 198 HIS A C 1
ATOM 1369 O O . HIS A 1 218 ? 3.631 41.527 14.529 1.00 26.67 198 HIS A O 1
ATOM 1376 N N . ALA A 1 219 ? 3.467 39.578 13.396 1.00 27.98 199 ALA A N 1
ATOM 1377 C CA . ALA A 1 219 ? 2.349 39.049 14.159 1.00 28.20 199 ALA A CA 1
ATOM 1378 C C . ALA A 1 219 ? 2.550 37.550 14.312 1.00 24.60 199 ALA A C 1
ATOM 1379 O O . ALA A 1 219 ? 3.361 36.941 13.612 1.00 25.38 199 ALA A O 1
ATOM 1381 N N . SER A 1 220 ? 1.807 36.959 15.243 1.00 24.87 200 SER A N 1
ATOM 1382 C CA . SER A 1 220 ? 1.891 35.530 15.503 1.00 27.46 200 SER A CA 1
ATOM 1383 C C . SER A 1 220 ? 0.494 34.989 15.749 1.00 31.06 200 SER A C 1
ATOM 1384 O O . SER A 1 220 ? -0.309 35.618 16.442 1.00 31.87 200 SER A O 1
ATOM 1387 N N . GLY A 1 221 ? 0.209 33.826 15.174 1.00 31.92 201 GLY A N 1
ATOM 1388 C CA . GLY A 1 221 ? -1.074 33.192 15.341 1.00 30.08 201 GLY A CA 1
ATOM 1389 C C . GLY A 1 221 ? -1.057 32.170 16.457 1.00 31.74 201 GLY A C 1
ATOM 1390 O O . GLY A 1 221 ? -0.040 31.961 17.126 1.00 27.72 201 GLY A O 1
ATOM 1391 N N . PRO A 1 222 ? -2.191 31.513 16.684 1.00 32.15 202 PRO A N 1
ATOM 1392 C CA . PRO A 1 222 ? -2.241 30.484 17.730 1.00 30.75 202 PRO A CA 1
ATOM 1393 C C . PRO A 1 222 ? -1.520 29.216 17.302 1.00 30.84 202 PRO A C 1
ATOM 1394 O O . PRO A 1 222 ? -1.373 28.923 16.113 1.00 26.08 202 PRO A O 1
ATOM 1398 N N . ASN A 1 223 ? -1.053 28.467 18.298 1.00 30.54 203 ASN A N 1
ATOM 1399 C CA . ASN A 1 223 ? -0.469 27.151 18.067 1.00 30.03 203 ASN A CA 1
ATOM 1400 C C . ASN A 1 223 ? -1.605 26.139 17.979 1.00 32.90 203 ASN A C 1
ATOM 1401 O O . ASN A 1 223 ? -2.256 25.836 18.985 1.00 29.98 203 ASN A O 1
ATOM 1406 N N . GLN A 1 224 ? -1.850 25.621 16.778 1.00 28.37 204 GLN A N 1
ATOM 1407 C CA . GLN A 1 224 ? -2.947 24.695 16.538 1.00 31.37 204 GLN A CA 1
ATOM 1408 C C . GLN A 1 224 ? -2.544 23.237 16.699 1.00 30.99 204 GLN A C 1
ATOM 1409 O O . GLN A 1 224 ? -3.364 22.351 16.436 1.00 31.87 204 GLN A O 1
ATOM 1415 N N . THR A 1 225 ? -1.314 22.966 17.120 1.00 27.11 205 THR A N 1
ATOM 1416 C CA . THR A 1 225 ? -0.792 21.612 17.200 1.00 27.29 205 THR A CA 1
ATOM 1417 C C . THR A 1 225 ? -0.679 21.168 18.652 1.00 31.28 205 THR A C 1
ATOM 1418 O O . THR A 1 225 ? -0.851 21.952 19.590 1.00 29.80 205 THR A O 1
ATOM 1422 N N . ASP A 1 226 ? -0.374 19.882 18.821 1.00 31.30 206 ASP A N 1
ATOM 1423 C CA . ASP A 1 226 ? -0.260 19.271 20.138 1.00 33.30 206 ASP A CA 1
ATOM 1424 C C . ASP A 1 226 ? 1.109 19.467 20.772 1.00 33.15 206 ASP A C 1
ATOM 1425 O O . ASP A 1 226 ? 1.352 18.919 21.852 1.00 33.83 206 ASP A O 1
ATOM 1430 N N . THR A 1 227 ? 2.002 20.226 20.141 1.00 31.59 207 THR A N 1
ATOM 1431 C CA . THR A 1 227 ? 3.369 20.382 20.617 1.00 30.46 207 THR A CA 1
ATOM 1432 C C . THR A 1 227 ? 3.697 21.860 20.753 1.00 29.82 207 THR A C 1
ATOM 1433 O O . THR A 1 227 ? 3.383 22.658 19.863 1.00 25.45 207 THR A O 1
ATOM 1437 N N . GLY A 1 228 ? 4.328 22.218 21.868 1.00 29.21 208 GLY A N 1
ATOM 1438 C CA . GLY A 1 228 ? 4.671 23.603 22.104 1.00 28.10 208 GLY A CA 1
ATOM 1439 C C . GLY A 1 228 ? 5.730 24.105 21.141 1.00 25.22 208 GLY A C 1
ATOM 1440 O O . GLY A 1 228 ? 6.577 23.355 20.657 1.00 22.56 208 GLY A O 1
ATOM 1441 N N . ARG A 1 229 ? 5.673 25.406 20.866 1.00 26.14 209 ARG A N 1
ATOM 1442 C CA . ARG A 1 229 ? 6.610 26.087 19.980 1.00 25.84 209 ARG A CA 1
ATOM 1443 C C . ARG A 1 229 ? 7.530 26.950 20.832 1.00 25.54 209 ARG A C 1
ATOM 1444 O O . ARG A 1 229 ? 7.059 27.844 21.542 1.00 24.57 209 ARG A O 1
ATOM 1452 N N . PHE A 1 230 ? 8.833 26.679 20.765 1.00 24.19 210 PHE A N 1
ATOM 1453 C CA . PHE A 1 230 ? 9.820 27.328 21.623 1.00 23.71 210 PHE A CA 1
ATOM 1454 C C . PHE A 1 230 ? 10.777 28.145 20.768 1.00 23.37 210 PHE A C 1
ATOM 1455 O O . PHE A 1 230 ? 11.445 27.597 19.885 1.00 22.94 210 PHE A O 1
ATOM 1463 N N . ASN A 1 231 ? 10.872 29.441 21.054 1.00 22.84 211 ASN A N 1
ATOM 1464 C CA . ASN A 1 231 ? 11.804 30.321 20.365 1.00 21.99 211 ASN A CA 1
ATOM 1465 C C . ASN A 1 231 ? 12.549 31.174 21.381 1.00 21.01 211 ASN A C 1
ATOM 1466 O O . ASN A 1 231 ? 11.973 31.625 22.376 1.00 23.06 211 ASN A O 1
ATOM 1471 N N . PHE A 1 232 ? 13.838 31.372 21.124 1.00 20.80 212 PHE A N 1
ATOM 1472 C CA . PHE A 1 232 ? 14.750 32.096 22.003 1.00 20.08 212 PHE A CA 1
ATOM 1473 C C . PHE A 1 232 ? 15.258 33.302 21.223 1.00 20.39 212 PHE A C 1
ATOM 1474 O O . PHE A 1 232 ? 15.967 33.145 20.222 1.00 19.78 212 PHE A O 1
ATOM 1482 N N . ALA A 1 233 ? 14.883 34.498 21.669 1.00 19.08 213 ALA A N 1
ATOM 1483 C CA . ALA A 1 233 ? 15.164 35.734 20.951 1.00 20.68 213 ALA A CA 1
ATOM 1484 C C . ALA A 1 233 ? 16.294 36.495 21.629 1.00 20.11 213 ALA A C 1
ATOM 1485 O O . ALA A 1 233 ? 16.336 36.607 22.857 1.00 19.93 213 ALA A O 1
ATOM 1487 N N . ILE A 1 234 ? 17.201 37.032 20.816 1.00 21.24 214 ILE A N 1
ATOM 1488 C CA . ILE A 1 234 ? 18.400 37.702 21.301 1.00 19.63 214 ILE A CA 1
ATOM 1489 C C . ILE A 1 234 ? 18.488 39.059 20.624 1.00 20.89 214 ILE A C 1
ATOM 1490 O O . ILE A 1 234 ? 18.515 39.139 19.391 1.00 22.25 214 ILE A O 1
ATOM 1495 N N . ASP A 1 235 ? 18.545 40.119 21.422 1.00 21.31 215 ASP A N 1
ATOM 1496 C CA . ASP A 1 235 ? 18.728 41.467 20.901 1.00 20.62 215 ASP A CA 1
ATOM 1497 C C . ASP A 1 235 ? 20.214 41.800 20.878 1.00 22.49 215 ASP A C 1
ATOM 1498 O O . ASP A 1 235 ? 20.858 41.863 21.931 1.00 21.16 215 ASP A O 1
ATOM 1503 N N . TYR A 1 236 ? 20.757 41.991 19.680 1.00 19.57 216 TYR A N 1
ATOM 1504 C CA . TYR A 1 236 ? 22.138 42.406 19.496 1.00 18.86 216 TYR A CA 1
ATOM 1505 C C . TYR A 1 236 ? 22.174 43.880 19.116 1.00 21.42 216 TYR A C 1
ATOM 1506 O O . TYR A 1 236 ? 21.355 44.347 18.319 1.00 20.58 216 TYR A O 1
ATOM 1515 N N . ILE A 1 237 ? 23.122 44.609 19.703 1.00 22.79 217 ILE A N 1
ATOM 1516 C CA . ILE A 1 237 ? 23.317 46.024 19.422 1.00 22.75 217 ILE A CA 1
ATOM 1517 C C . ILE A 1 237 ? 24.809 46.277 19.261 1.00 23.77 217 ILE A C 1
ATOM 1518 O O . ILE A 1 237 ? 25.646 45.467 19.663 1.00 22.91 217 ILE A O 1
ATOM 1523 N N . THR A 1 238 ? 25.133 47.415 18.670 1.00 24.26 218 THR A N 1
ATOM 1524 C CA . THR A 1 238 ? 26.485 47.946 18.659 1.00 25.48 218 THR A CA 1
ATOM 1525 C C . THR A 1 238 ? 26.597 49.087 19.657 1.00 27.11 218 THR A C 1
ATOM 1526 O O . THR A 1 238 ? 25.591 49.586 20.172 1.00 24.00 218 THR A O 1
ATOM 1530 N N . PRO A 1 239 ? 27.819 49.540 19.953 1.00 26.62 219 PRO A N 1
ATOM 1531 C CA . PRO A 1 239 ? 27.976 50.684 20.870 1.00 25.02 219 PRO A CA 1
ATOM 1532 C C . PRO A 1 239 ? 27.412 51.990 20.328 1.00 26.97 219 PRO A C 1
ATOM 1533 O O . PRO A 1 239 ? 27.414 52.991 21.056 1.00 29.51 219 PRO A O 1
ATOM 1537 N N . ARG A 1 240 ? 26.942 52.021 19.080 1.00 26.76 220 ARG A N 1
ATOM 1538 C CA . ARG A 1 240 ? 26.284 53.207 18.550 1.00 28.86 220 ARG A CA 1
ATOM 1539 C C . ARG A 1 240 ? 24.817 53.288 18.949 1.00 33.49 220 ARG A C 1
ATOM 1540 O O . ARG A 1 240 ? 24.185 54.325 18.723 1.00 34.83 220 ARG A O 1
ATOM 1548 N N . VAL A 1 241 ? 24.260 52.224 19.521 1.00 29.48 221 VAL A N 1
ATOM 1549 C CA . VAL A 1 241 ? 22.929 52.282 20.112 1.00 26.41 221 VAL A CA 1
ATOM 1550 C C . VAL A 1 241 ? 23.047 52.896 21.499 1.00 26.91 221 VAL A C 1
ATOM 1551 O O . VAL A 1 241 ? 23.979 52.589 22.251 1.00 27.96 221 VAL A O 1
ATOM 1555 N N . SER A 1 242 ? 22.110 53.771 21.845 1.00 28.62 222 SER A N 1
ATOM 1556 C CA . SER A 1 242 ? 22.113 54.409 23.149 1.00 30.57 222 SER A CA 1
ATOM 1557 C C . SER A 1 242 ? 20.709 54.388 23.744 1.00 29.06 222 SER A C 1
ATOM 1558 O O . SER A 1 242 ? 19.721 54.482 23.011 1.00 27.36 222 SER A O 1
ATOM 1561 N N . PRO A 1 243 ? 20.601 54.251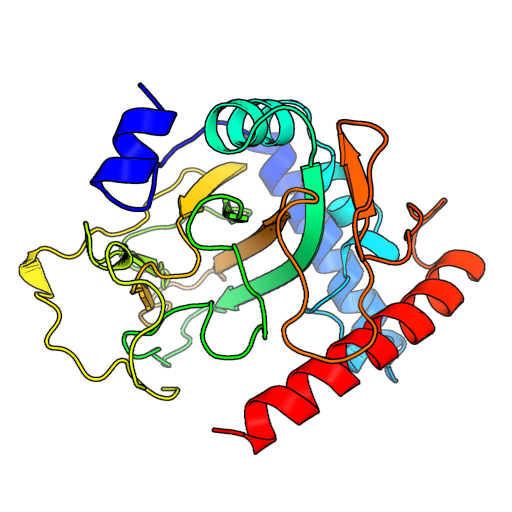 25.064 1.00 30.08 223 PRO A N 1
ATOM 1562 C CA . PRO A 1 243 ? 19.272 54.328 25.690 1.00 30.55 223 PRO A CA 1
ATOM 1563 C C . PRO A 1 243 ? 18.697 55.732 25.590 1.00 29.34 223 PRO A C 1
ATOM 1564 O O . PRO A 1 243 ? 19.398 56.729 25.781 1.00 29.14 223 PRO A O 1
ATOM 1568 N N . THR A 1 244 ? 17.401 55.801 25.275 1.00 28.55 224 THR A N 1
ATOM 1569 C CA . THR A 1 244 ? 16.728 57.093 25.205 1.00 27.95 224 THR A CA 1
ATOM 1570 C C . THR A 1 244 ? 16.809 57.822 26.540 1.00 33.18 224 THR A C 1
ATOM 1571 O O . THR A 1 244 ? 16.937 59.051 26.582 1.00 34.63 224 THR A O 1
ATOM 1575 N N . ALA A 1 245 ? 16.734 57.079 27.640 1.00 28.43 225 ALA A N 1
ATOM 1576 C CA . ALA A 1 245 ? 16.818 57.659 28.970 1.00 29.38 225 ALA A CA 1
ATOM 1577 C C . ALA A 1 245 ? 17.106 56.543 29.961 1.00 32.98 225 ALA A C 1
ATOM 1578 O O . ALA A 1 245 ? 16.682 55.399 29.771 1.00 29.20 225 ALA A O 1
ATOM 1580 N N . GLY A 1 246 ? 17.841 56.886 31.010 1.00 30.15 226 GLY A N 1
ATOM 1581 C CA . GLY A 1 246 ? 18.060 55.979 32.115 1.00 31.19 226 GLY A CA 1
ATOM 1582 C C . GLY A 1 246 ? 19.309 55.127 31.956 1.00 28.82 226 GLY A C 1
ATOM 1583 O O . GLY A 1 246 ? 19.818 54.903 30.860 1.00 30.81 226 GLY A O 1
ATOM 1584 N N . GLU A 1 247 ? 19.797 54.649 33.095 1.00 26.02 227 GLU A N 1
ATOM 1585 C CA . GLU A 1 247 ? 20.937 53.745 33.131 1.00 28.54 227 GLU A CA 1
ATOM 1586 C C . GLU A 1 247 ? 20.566 52.398 32.520 1.00 24.88 227 GLU A C 1
ATOM 1587 O O . GLU A 1 247 ? 19.483 51.862 32.769 1.00 23.39 227 GLU A O 1
ATOM 1593 N N . ASP A 1 248 ? 21.472 51.859 31.704 1.00 24.98 228 ASP A N 1
ATOM 1594 C CA . ASP A 1 248 ? 21.241 50.605 31.001 1.00 24.00 228 ASP A CA 1
ATOM 1595 C C . ASP A 1 248 ? 22.515 49.772 31.029 1.00 24.87 228 ASP A C 1
ATOM 1596 O O . ASP A 1 248 ? 23.612 50.285 31.262 1.00 24.52 228 ASP A O 1
ATOM 1601 N N . SER A 1 249 ? 22.358 48.470 30.786 1.00 22.59 229 SER A N 1
ATOM 1602 C CA . SER A 1 249 ? 23.486 47.550 30.776 1.00 20.34 229 SER A CA 1
ATOM 1603 C C . SER A 1 249 ? 23.302 46.516 29.673 1.00 21.30 229 SER A C 1
ATOM 1604 O O . SER A 1 249 ? 22.197 46.295 29.171 1.00 22.40 229 SER A O 1
ATOM 1607 N N . ALA A 1 250 ? 24.413 45.888 29.296 1.00 19.22 230 ALA A N 1
ATOM 1608 C CA . ALA A 1 250 ? 24.437 44.918 28.211 1.00 23.14 230 ALA A CA 1
ATOM 1609 C C . ALA A 1 250 ? 25.707 44.092 28.351 1.00 24.10 230 ALA A C 1
ATOM 1610 O O . ALA A 1 250 ? 26.610 44.434 29.119 1.00 21.47 230 ALA A O 1
ATOM 1612 N N . LEU A 1 251 ? 25.769 42.998 27.596 1.00 24.08 231 LEU A N 1
ATOM 1613 C CA . LEU A 1 251 ? 26.878 42.054 27.672 1.00 23.52 231 LEU A CA 1
ATOM 1614 C C . LEU A 1 251 ? 27.730 42.163 26.415 1.00 21.68 231 LEU A C 1
ATOM 1615 O O . LEU A 1 251 ? 27.243 41.920 25.305 1.00 21.89 231 LEU A O 1
ATOM 1620 N N . LEU A 1 252 ? 28.999 42.515 26.596 1.00 22.48 232 LEU A N 1
ATOM 1621 C CA . LEU A 1 252 ? 29.929 42.594 25.479 1.00 23.75 232 LEU A CA 1
ATOM 1622 C C . LEU A 1 252 ? 30.245 41.196 24.964 1.00 23.95 232 LEU A C 1
ATOM 1623 O O . LEU A 1 252 ? 30.640 40.315 25.733 1.00 23.07 232 LEU A O 1
ATOM 1628 N N . VAL A 1 253 ? 30.063 40.993 23.661 1.00 23.55 233 VAL A N 1
ATOM 1629 C CA . VAL A 1 253 ? 30.344 39.701 23.047 1.00 25.88 233 VAL A CA 1
ATOM 1630 C C . VAL A 1 253 ? 31.324 39.792 21.885 1.00 24.85 233 VAL A C 1
ATOM 1631 O O . VAL A 1 253 ? 31.985 38.785 21.579 1.00 28.17 233 VAL A O 1
ATOM 1635 N N . ARG A 1 254 ? 31.448 40.938 21.221 1.00 25.97 234 ARG A N 1
ATOM 1636 C CA . ARG A 1 254 ? 32.469 41.153 20.203 1.00 30.26 234 ARG A CA 1
ATOM 1637 C C . ARG A 1 254 ? 33.004 42.570 20.341 1.00 29.98 234 ARG A C 1
ATOM 1638 O O . ARG A 1 254 ? 32.232 43.515 20.525 1.00 28.24 234 ARG A O 1
ATOM 1646 N N . GLY A 1 255 ? 34.320 42.713 20.248 1.00 33.22 235 GLY A N 1
ATOM 1647 C CA . GLY A 1 255 ? 34.947 44.008 20.411 1.00 28.19 235 GLY A CA 1
ATOM 1648 C C . GLY A 1 255 ? 35.287 44.306 21.856 1.00 29.00 235 GLY A C 1
ATOM 1649 O O . GLY A 1 255 ? 35.224 43.449 22.744 1.00 30.55 235 GLY A O 1
ATOM 1650 N N . THR A 1 256 ? 35.657 45.566 22.089 1.00 27.81 236 THR A N 1
ATOM 1651 C CA . THR A 1 256 ? 36.034 46.036 23.415 1.00 32.83 236 THR A CA 1
ATOM 1652 C C . THR A 1 256 ? 35.230 47.245 23.874 1.00 31.50 236 THR A C 1
ATOM 1653 O O . THR A 1 256 ? 35.475 47.750 24.975 1.00 32.76 236 THR A O 1
ATOM 1657 N N . ASP A 1 257 ? 34.282 47.717 23.071 1.00 31.06 237 ASP A N 1
ATOM 1658 C CA . ASP A 1 257 ? 33.556 48.956 23.321 1.00 30.35 237 ASP A CA 1
ATOM 1659 C C . ASP A 1 257 ? 32.150 48.626 23.805 1.00 30.62 237 ASP A C 1
ATOM 1660 O O . ASP A 1 257 ? 31.407 47.910 23.124 1.00 30.56 237 ASP A O 1
ATOM 1665 N N . THR A 1 258 ? 31.790 49.145 24.977 1.00 28.96 238 THR A N 1
ATOM 1666 C CA . THR A 1 258 ? 30.447 48.981 25.516 1.00 30.91 238 THR A CA 1
ATOM 1667 C C . THR A 1 258 ? 29.604 50.242 25.384 1.00 32.16 238 THR A C 1
ATOM 1668 O O . THR A 1 258 ? 28.440 50.241 25.799 1.00 30.14 238 THR A O 1
ATOM 1672 N N . GLY A 1 259 ? 30.161 51.314 24.827 1.00 29.89 239 GLY A N 1
ATOM 1673 C CA . GLY A 1 259 ? 29.378 52.523 24.624 1.00 26.95 239 GLY A CA 1
ATOM 1674 C C . GLY A 1 259 ? 28.836 53.057 25.934 1.00 26.56 239 GLY A C 1
ATOM 1675 O O . GLY A 1 259 ? 29.564 53.213 26.919 1.00 25.00 239 GLY A O 1
ATOM 1676 N N . ALA A 1 260 ? 27.537 53.339 25.953 1.00 26.01 240 ALA A N 1
ATOM 1677 C CA . ALA A 1 260 ? 26.884 53.905 27.124 1.00 27.30 240 ALA A CA 1
ATOM 1678 C C . ALA A 1 260 ? 26.395 52.850 28.107 1.00 23.41 240 ALA A C 1
ATOM 1679 O O . ALA A 1 260 ? 25.789 53.206 29.121 1.00 22.98 240 ALA A O 1
ATOM 1681 N N . PHE A 1 261 ? 26.651 51.572 27.848 1.00 25.95 241 PHE A N 1
ATOM 1682 C CA . PHE A 1 261 ? 26.071 50.488 28.628 1.00 23.81 241 PHE A CA 1
ATOM 1683 C C . PHE A 1 261 ? 27.051 50.004 29.688 1.00 24.55 241 PHE A C 1
ATOM 1684 O O . PHE A 1 261 ? 28.220 49.742 29.389 1.00 28.91 241 PHE A O 1
ATOM 1692 N N . LEU A 1 262 ? 26.572 49.894 30.922 1.00 24.21 242 LEU A N 1
ATOM 1693 C CA . LEU A 1 262 ? 27.365 49.261 31.962 1.00 24.95 242 LEU A CA 1
ATOM 1694 C C . LEU A 1 262 ? 27.602 47.798 31.590 1.00 26.02 242 LEU A C 1
ATOM 1695 O O . LEU A 1 262 ? 26.680 47.122 31.118 1.00 26.28 242 LEU A O 1
ATOM 1700 N N . PRO A 1 263 ? 28.820 47.286 31.760 1.00 26.21 243 PRO A N 1
ATOM 1701 C CA . PRO A 1 263 ? 29.104 45.921 31.296 1.00 30.33 243 PRO A CA 1
ATOM 1702 C C . PRO A 1 263 ? 28.544 44.860 32.234 1.00 30.34 243 PRO A C 1
ATOM 1703 O O . PRO A 1 263 ? 28.558 45.006 33.458 1.00 28.04 243 PRO A O 1
ATOM 1707 N N . GLU A 1 264 ? 28.036 43.787 31.634 1.00 26.07 244 GLU A N 1
ATOM 1708 C CA . GLU A 1 264 ? 27.557 42.621 32.354 1.00 25.56 244 GLU A CA 1
ATOM 1709 C C . GLU A 1 264 ? 28.618 41.524 32.283 1.00 26.22 244 GLU A C 1
ATOM 1710 O O . GLU A 1 264 ? 29.669 41.683 31.656 1.00 27.86 244 GLU A O 1
ATOM 1716 N N . ARG A 1 265 ? 28.346 40.402 32.945 1.00 27.17 245 ARG A N 1
ATOM 1717 C CA . ARG A 1 265 ? 29.281 39.290 32.998 1.00 30.24 245 ARG A CA 1
ATOM 1718 C C . ARG A 1 265 ? 28.575 37.991 32.637 1.00 24.87 245 ARG A C 1
ATOM 1719 O O . ARG A 1 265 ? 27.378 37.824 32.884 1.00 27.70 245 ARG A O 1
ATOM 1727 N N . ARG A 1 266 ? 29.337 37.064 32.062 1.00 25.37 246 ARG A N 1
ATOM 1728 C CA . ARG A 1 266 ? 28.802 35.742 31.777 1.00 26.39 246 ARG A CA 1
ATOM 1729 C C . ARG A 1 266 ? 28.686 34.938 33.069 1.00 25.74 246 ARG A C 1
ATOM 1730 O O . ARG A 1 266 ? 29.541 35.059 33.952 1.00 28.28 246 ARG A O 1
ATOM 1738 N N . PRO A 1 267 ? 27.660 34.097 33.208 1.00 24.38 247 PRO A N 1
ATOM 1739 C CA . PRO A 1 267 ? 27.552 33.261 34.413 1.00 27.09 247 PRO A CA 1
ATOM 1740 C C . PRO A 1 267 ? 28.614 32.169 34.415 1.00 33.62 247 PRO A C 1
ATOM 1741 O O . PRO A 1 267 ? 28.843 31.506 33.401 1.00 31.22 247 PRO A O 1
ATOM 1745 N N . GLU A 1 268 ? 29.265 31.988 35.566 1.00 35.46 248 GLU A N 1
ATOM 1746 C CA . GLU A 1 268 ? 30.243 30.913 35.690 1.00 41.17 248 GLU A CA 1
ATOM 1747 C C . GLU A 1 268 ? 29.567 29.548 35.715 1.00 39.11 248 GLU A C 1
ATOM 1748 O O . GLU A 1 268 ? 30.127 28.568 35.211 1.00 40.75 248 GLU A O 1
ATOM 1754 N N . SER A 1 269 ? 28.372 29.465 36.294 1.00 35.14 249 SER A N 1
ATOM 1755 C CA . SER A 1 269 ? 27.603 28.229 36.318 1.00 38.40 249 SER A CA 1
ATOM 1756 C C . SER A 1 269 ? 26.142 28.586 36.541 1.00 34.00 249 SER A C 1
ATOM 1757 O O . SER A 1 269 ? 25.813 29.702 36.951 1.00 37.37 249 SER A O 1
ATOM 1760 N N . ASP A 1 270 ? 25.269 27.620 36.265 1.00 32.95 250 ASP A N 1
ATOM 1761 C CA . ASP A 1 270 ? 23.834 27.837 36.401 1.00 37.73 250 ASP A CA 1
ATOM 1762 C C . ASP A 1 270 ? 23.491 28.334 37.798 1.00 40.87 250 ASP A C 1
ATOM 1763 O O . ASP A 1 270 ? 23.830 27.695 38.798 1.00 36.21 250 ASP A O 1
ATOM 1768 N N . PHE A 1 271 ? 22.820 29.483 37.860 1.00 40.70 251 PHE A N 1
ATOM 1769 C CA . PHE A 1 271 ? 22.335 30.065 39.109 1.00 40.65 251 PHE A CA 1
ATOM 1770 C C . PHE A 1 271 ? 23.452 30.306 40.123 1.00 39.94 251 PHE A C 1
ATOM 1771 O O . PHE A 1 271 ? 23.197 30.345 41.332 1.00 43.25 251 PHE A O 1
ATOM 1779 N N . ASP A 1 272 ? 24.688 30.468 39.658 1.00 39.02 252 ASP A N 1
ATOM 1780 C CA . ASP A 1 272 ? 25.776 30.846 40.550 1.00 39.07 252 ASP A CA 1
ATOM 1781 C C . ASP A 1 272 ? 25.423 32.142 41.270 1.00 40.71 252 ASP A C 1
ATOM 1782 O O . ASP A 1 272 ? 24.887 33.078 40.669 1.00 36.23 252 ASP A O 1
ATOM 1787 N N . GLN A 1 273 ? 25.719 32.193 42.573 1.00 38.11 253 GLN A N 1
ATOM 1788 C CA . GLN A 1 273 ? 25.229 33.297 43.396 1.00 35.80 253 GLN A CA 1
ATOM 1789 C C . GLN A 1 273 ? 25.692 34.646 42.859 1.00 33.89 253 GLN A C 1
ATOM 1790 O O . GLN A 1 273 ? 24.935 35.624 42.885 1.00 33.95 253 GLN A O 1
ATOM 1796 N N . ALA A 1 274 ? 26.933 34.726 42.377 1.00 33.76 254 ALA A N 1
ATOM 1797 C CA . ALA A 1 274 ? 27.397 35.970 41.772 1.00 30.56 254 ALA A CA 1
ATOM 1798 C C . ALA A 1 274 ? 26.559 36.323 40.549 1.00 37.43 254 ALA A C 1
ATOM 1799 O O . ALA A 1 274 ? 26.276 37.501 40.297 1.00 31.64 254 ALA A O 1
ATOM 1801 N N . ALA A 1 275 ? 26.149 35.313 39.779 1.00 31.53 255 ALA A N 1
ATOM 1802 C CA . ALA A 1 275 ? 25.307 35.564 38.615 1.00 33.05 255 ALA A CA 1
ATOM 1803 C C . ALA A 1 275 ? 23.912 36.004 39.034 1.00 30.73 255 ALA A C 1
ATOM 1804 O O . ALA A 1 275 ? 23.319 36.891 38.408 1.00 29.25 255 ALA A O 1
ATOM 1806 N N . LEU A 1 276 ? 23.369 35.395 40.090 1.00 30.30 256 LEU A N 1
ATOM 1807 C CA . LEU A 1 276 ? 22.056 35.801 40.576 1.00 30.49 256 LEU A CA 1
ATOM 1808 C C . LEU A 1 276 ? 22.063 37.259 41.016 1.00 27.29 256 LEU A C 1
ATOM 1809 O O . LEU A 1 276 ? 21.131 38.012 40.712 1.00 26.92 256 LEU A O 1
ATOM 1814 N N . ASN A 1 277 ? 23.107 37.674 41.740 1.00 27.90 257 ASN A N 1
ATOM 1815 C CA . ASN A 1 277 ? 23.174 39.053 42.213 1.00 28.58 257 ASN A CA 1
ATOM 1816 C C . ASN A 1 277 ? 23.264 40.029 41.049 1.00 28.51 257 ASN A C 1
ATOM 1817 O O . ASN A 1 277 ? 22.575 41.056 41.034 1.00 28.11 257 ASN A O 1
ATOM 1822 N N . ASP A 1 278 ? 24.113 39.729 40.062 1.00 29.09 258 ASP A N 1
ATOM 1823 C CA . ASP A 1 278 ? 24.182 40.570 38.873 1.00 31.86 258 ASP A CA 1
ATOM 1824 C C . ASP A 1 278 ? 22.877 40.532 38.090 1.00 28.01 258 ASP A C 1
ATOM 1825 O O . ASP A 1 278 ? 22.490 41.535 37.479 1.00 26.69 258 ASP A O 1
ATOM 1830 N N . PHE A 1 279 ? 22.195 39.383 38.092 1.00 27.81 259 PHE A N 1
ATOM 1831 C CA . PHE A 1 279 ? 20.905 39.260 37.420 1.00 27.08 259 PHE A CA 1
ATOM 1832 C C . PHE A 1 279 ? 19.875 40.190 38.049 1.00 24.80 259 PHE A C 1
ATOM 1833 O O . PHE A 1 279 ? 19.230 40.984 37.353 1.00 20.76 259 PHE A O 1
ATOM 1841 N N . TYR A 1 280 ? 19.715 40.116 39.373 1.00 25.02 260 TYR A N 1
ATOM 1842 C CA . TYR A 1 280 ? 18.795 41.017 40.060 1.00 24.62 260 TYR A CA 1
ATOM 1843 C C . TYR A 1 280 ? 19.096 42.470 39.712 1.00 25.28 260 TYR A C 1
ATOM 1844 O O . TYR A 1 280 ? 18.188 43.259 39.426 1.00 24.45 260 TYR A O 1
ATOM 1853 N N . SER A 1 281 ? 20.377 42.840 39.733 1.00 23.64 261 SER A N 1
ATOM 1854 C CA . SER A 1 281 ? 20.758 44.218 39.442 1.00 25.28 261 SER A CA 1
ATOM 1855 C C . SER A 1 281 ? 20.431 44.585 37.999 1.00 23.77 261 SER A C 1
ATOM 1856 O O . SER A 1 281 ? 19.879 45.658 37.727 1.00 23.68 261 SER A O 1
ATOM 1859 N N . ALA A 1 282 ? 20.761 43.700 37.057 1.00 23.37 262 ALA A N 1
ATOM 1860 C CA . ALA A 1 282 ? 20.564 44.022 35.647 1.00 23.86 262 ALA A CA 1
ATOM 1861 C C . ALA A 1 282 ? 19.084 44.067 35.286 1.00 18.80 262 ALA A C 1
ATOM 1862 O O . ALA A 1 282 ? 18.656 44.931 34.511 1.00 21.24 262 ALA A O 1
ATOM 1864 N N . VAL A 1 283 ? 18.287 43.146 35.829 1.00 20.83 263 VAL A N 1
ATOM 1865 C CA . VAL A 1 283 ? 16.861 43.137 35.516 1.00 22.47 263 VAL A CA 1
ATOM 1866 C C . VAL A 1 283 ? 16.173 44.338 36.150 1.00 22.01 263 VAL A C 1
ATOM 1867 O O . VAL A 1 283 ? 15.340 44.998 35.516 1.00 22.86 263 VAL A O 1
ATOM 1871 N N . THR A 1 284 ? 16.501 44.639 37.409 1.00 21.71 264 THR A N 1
ATOM 1872 C CA . THR A 1 284 ? 15.954 45.830 38.049 1.00 21.21 264 THR A CA 1
ATOM 1873 C C . THR A 1 284 ? 16.249 47.072 37.216 1.00 19.92 264 THR A C 1
ATOM 1874 O O . THR A 1 284 ? 15.369 47.906 36.982 1.00 20.76 264 THR A O 1
ATOM 1878 N N . ARG A 1 285 ? 17.496 47.202 36.758 1.00 20.92 265 ARG A N 1
ATOM 1879 C CA . ARG A 1 285 ? 17.879 48.331 35.916 1.00 22.07 265 ARG A CA 1
ATOM 1880 C C . ARG A 1 285 ? 17.034 48.381 34.651 1.00 20.95 265 ARG A C 1
ATOM 1881 O O . ARG A 1 285 ? 16.531 49.443 34.266 1.00 24.18 265 ARG A O 1
ATOM 1889 N N . ARG A 1 286 ? 16.861 47.235 33.991 1.00 23.08 266 ARG A N 1
ATOM 1890 C CA . ARG A 1 286 ? 16.126 47.223 32.731 1.00 21.50 266 ARG A CA 1
ATOM 1891 C C . ARG A 1 286 ? 14.650 47.530 32.946 1.00 20.52 266 ARG A C 1
ATOM 1892 O O . ARG A 1 286 ? 14.061 48.318 32.199 1.00 20.27 266 ARG A O 1
ATOM 1900 N N . GLN A 1 287 ? 14.030 46.909 33.951 1.00 21.55 267 GLN A N 1
ATOM 1901 C CA . GLN A 1 287 ? 12.602 47.120 34.162 1.00 22.53 267 GLN A CA 1
ATOM 1902 C C . GLN A 1 287 ? 12.301 48.556 34.570 1.00 24.62 267 GLN A C 1
ATOM 1903 O O . GLN A 1 287 ? 11.225 49.074 34.252 1.00 25.39 267 GLN A O 1
ATOM 1909 N N . LYS A 1 288 ? 13.230 49.220 35.262 1.00 23.70 268 LYS A N 1
ATOM 1910 C CA . LYS A 1 288 ? 13.076 50.652 35.491 1.00 24.58 268 LYS A CA 1
ATOM 1911 C C . LYS A 1 288 ? 12.975 51.397 34.167 1.00 29.38 268 LYS A C 1
ATOM 1912 O O . LYS A 1 288 ? 12.124 52.279 34.002 1.00 26.69 268 LYS A O 1
ATOM 1918 N N . ARG A 1 289 ? 13.838 51.046 33.208 1.00 25.81 269 ARG A N 1
ATOM 1919 C CA . ARG A 1 289 ? 13.776 51.650 31.882 1.00 26.91 269 ARG A CA 1
ATOM 1920 C C . ARG A 1 289 ? 12.443 51.349 31.208 1.00 28.61 269 ARG A C 1
ATOM 1921 O O . ARG A 1 289 ? 11.763 52.256 30.714 1.00 30.04 269 ARG A O 1
ATOM 1929 N N . ILE A 1 290 ? 12.057 50.071 31.171 1.00 27.91 270 ILE A N 1
ATOM 1930 C CA . ILE A 1 290 ? 10.806 49.684 30.523 1.00 28.42 270 ILE A CA 1
ATOM 1931 C C . ILE A 1 290 ? 9.633 50.418 31.160 1.00 33.86 270 ILE A C 1
ATOM 1932 O O . ILE A 1 290 ? 8.787 50.994 30.467 1.00 35.03 270 ILE A O 1
ATOM 1937 N N . ASN A 1 291 ? 9.558 50.391 32.495 1.00 32.58 271 ASN A N 1
ATOM 1938 C CA . ASN A 1 291 ? 8.500 51.112 33.196 1.00 32.90 271 ASN A CA 1
ATOM 1939 C C . ASN A 1 291 ? 8.439 52.562 32.738 1.00 35.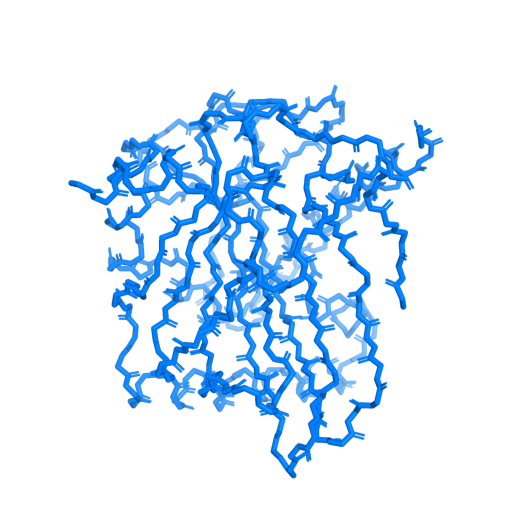62 271 ASN A C 1
ATOM 1940 O O . ASN A 1 291 ? 7.353 53.140 32.609 1.00 38.69 271 ASN A O 1
ATOM 1945 N N . GLN A 1 292 ? 9.602 53.155 32.461 1.00 33.00 272 GLN A N 1
ATOM 1946 C CA . GLN A 1 292 ? 9.666 54.573 32.126 1.00 34.99 272 GLN A CA 1
ATOM 1947 C C . GLN A 1 292 ? 9.153 54.826 30.714 1.00 44.90 272 GLN A C 1
ATOM 1948 O O . GLN A 1 292 ? 8.363 55.751 30.486 1.00 44.08 272 GLN A O 1
ATOM 1954 N N . THR A 1 293 ? 9.604 54.026 29.747 1.00 40.14 273 THR A N 1
ATOM 1955 C CA . THR A 1 293 ? 9.135 54.210 28.378 1.00 37.88 273 THR A CA 1
ATOM 1956 C C . THR A 1 293 ? 7.638 53.938 28.271 1.00 41.03 273 THR A C 1
ATOM 1957 O O . THR A 1 293 ? 6.917 54.646 27.555 1.00 46.86 273 THR A O 1
ATOM 1961 N N . VAL A 1 294 ? 7.153 52.909 28.971 1.00 42.19 274 VAL A N 1
ATOM 1962 C CA . VAL A 1 294 ? 5.727 52.604 28.950 1.00 48.42 274 VAL A CA 1
ATOM 1963 C C . VAL A 1 294 ? 4.922 53.782 29.476 1.00 58.14 274 VAL A C 1
ATOM 1964 O O . VAL A 1 294 ? 3.774 53.995 29.066 1.00 63.40 274 VAL A O 1
ATOM 1968 N N . GLN A 1 295 ? 5.503 54.564 30.390 1.00 56.37 275 GLN A N 1
ATOM 1969 C CA . GLN A 1 295 ? 4.784 55.702 30.954 1.00 60.36 275 GLN A CA 1
ATOM 1970 C C . GLN A 1 295 ? 4.676 56.846 29.955 1.00 63.06 275 GLN A C 1
ATOM 1971 O O . GLN A 1 295 ? 3.721 57.631 30.010 1.00 70.41 275 GLN A O 1
ATOM 1977 N N . ASN A 1 296 ? 5.643 56.961 29.046 1.00 61.20 276 ASN A N 1
ATOM 1978 C CA . ASN A 1 296 ? 5.659 58.019 28.046 1.00 64.18 276 ASN A CA 1
ATOM 1979 C C . ASN A 1 296 ? 4.945 57.614 26.765 1.00 65.52 276 ASN A C 1
ATOM 1980 O O . ASN A 1 296 ? 5.141 58.256 25.726 1.00 67.77 276 ASN A O 1
ATOM 1985 N N . ARG A 1 297 ? 4.120 56.574 26.830 1.00 71.35 277 ARG A N 1
ATOM 1986 C CA . ARG A 1 297 ? 3.311 56.097 25.714 1.00 72.61 277 ARG A CA 1
ATOM 1987 C C . ARG A 1 297 ? 3.204 57.054 24.530 1.00 78.85 277 ARG A C 1
ATOM 1988 O O . ARG A 1 297 ? 2.342 57.931 24.503 1.00 83.49 277 ARG A O 1
#

InterPro domains:
  IPR008775 Phytanoyl-CoA dioxygenase-like [PF05721] (12-209)

Secondary structure (DSSP, 8-state):
-HHHHHHHHSEEEEE--S-HHHHHHHHHHHHHHHHHHHHH-HHHHHTSSSS-GGGT-HHHHHHHT-HHHHHHHHHHH-S-EEEEEEEEEEE-TTB---EEEEEGGGGT-EESHHHHEEEEEEESS-B-TTBT-EEE-TTTTTT-S--------SS---GGG-EE--B-TT-EEEE-TT-EEEE--B-SSS-EEEEEEEEE-TT-EESSS--EEEEEESS--TTSEE----SSTT-HHHHHHHHHHHHHHHHHHHHHHHT-

Nearest PDB structures (foldseek):
  6zyl-assembly1_A  TM=1.004E+00  e=3.302E-60  Streptomyces malaysiense
  6zyk-assembly1_A  TM=9.942E-01  e=6.473E-52  Streptomyces malaysiense
  8fnf-assembly1_14  TM=7.341E-01  e=6.534E-14  Trypanosoma brucei
  7dt0-assembly3_D  TM=7.619E-01  e=3.499E-12  uncultured bacterium esnapd13
  7dt0-assembly1_H-2  TM=7.142E-01  e=7.379E-12  uncultured bacterium esnapd13

B-factor: mean 32.22, std 11.58, range [17.24, 86.89]

Foldseek 3Di:
DLQVQCLQFQKHDFQFFFDLVLLQVLVVQLVVQQVVQVVVDDPCNVQVFDWPVQLFGVSNVCRVLGVSVLVSVCVNANQWKWWATKGKDKFFEPRFDKQAWAFQVQLQQKDPLLRWKKKKKAWSAWFDPAQWFKKWQTPQPNVHHADKVDIYHPDDGDPVNIHTRTDHHRTIMIGRRRIIMMIGHGHHNGMTIIMMIMMGGLVMDGNDFAAATDTNGDDDNHRHDYGDGDPHRRDVVSVVSVVVRVVRSVVSSVVSVVVD

Sequence (260 aa):
DLAERFRTDGFVFPVNALTHAEAEQALAECQTYLRAVSAVGGALARYAAFPKIHLVASWADRIVHHPAILDAVASLLGPDLLVWSTNLFIRPAYSGSSLAWHQDAVYLGLDGYQQHAARVWVALTDTTIANGTMRYARGSHLHGALPHRGEEIAVDIDEAAAVDVLLDAGQCSVHHLAMAHASGPNQTDTGRFNFAIDYITPRVSPTAGEDSALLVRGTDTGAFLPERRPESDFDQAALNDFYSAVTRRQKRINQTVQNR